Protein AF-A0AAD5YGL1-F1 (afdb_monomer_lite)

Radius of gyration: 18.94 Å; chains: 1; bounding box: 52×38×51 Å

Structure (mmCIF, N/CA/C/O backbone):
data_AF-A0AAD5YGL1-F1
#
_entry.id   AF-A0AAD5YGL1-F1
#
loop_
_atom_site.group_PDB
_atom_site.id
_atom_site.type_symbol
_atom_site.label_atom_id
_atom_site.label_alt_id
_atom_site.label_comp_id
_atom_site.label_asym_id
_atom_site.label_entity_id
_atom_site.label_seq_id
_atom_site.pdbx_PDB_ins_code
_atom_site.Cartn_x
_atom_site.Cartn_y
_atom_site.Cartn_z
_atom_site.occupancy
_atom_site.B_iso_or_equiv
_atom_site.auth_seq_id
_atom_site.auth_comp_id
_atom_site.auth_asym_id
_atom_site.auth_atom_id
_atom_site.pdbx_PDB_model_num
ATOM 1 N N . MET A 1 1 ? -29.850 -20.466 -4.461 1.00 45.81 1 MET A N 1
ATOM 2 C CA . MET A 1 1 ? -30.204 -20.441 -3.026 1.00 45.81 1 MET A CA 1
ATOM 3 C C . MET A 1 1 ? -30.776 -19.070 -2.707 1.00 45.81 1 MET A C 1
ATOM 5 O O . MET A 1 1 ? -30.235 -18.110 -3.245 1.00 45.81 1 MET A O 1
ATOM 9 N N . PRO A 1 2 ? -31.855 -18.955 -1.917 1.00 47.34 2 PRO A N 1
ATOM 10 C CA . PRO A 1 2 ? -32.302 -17.662 -1.409 1.00 47.34 2 PRO A CA 1
ATOM 11 C C . PRO A 1 2 ? -31.299 -17.133 -0.371 1.00 47.34 2 PRO A C 1
ATOM 13 O O . PRO A 1 2 ? -30.699 -17.915 0.362 1.00 47.34 2 PRO A O 1
ATOM 16 N N . TRP A 1 3 ? -31.093 -15.818 -0.370 1.00 47.66 3 TRP A N 1
ATOM 17 C CA . TRP A 1 3 ? -30.217 -15.094 0.553 1.00 47.66 3 TRP A CA 1
ATOM 18 C C . TRP A 1 3 ? -30.763 -15.197 1.988 1.00 47.66 3 TRP A C 1
ATOM 20 O O . TRP A 1 3 ? -31.917 -14.835 2.221 1.00 47.66 3 TRP A O 1
ATOM 30 N N . ASP A 1 4 ? -29.956 -15.726 2.915 1.00 54.09 4 ASP A N 1
ATOM 31 C CA . ASP A 1 4 ? -30.271 -15.821 4.345 1.00 54.09 4 ASP A CA 1
ATOM 32 C C . ASP A 1 4 ? -29.476 -14.753 5.125 1.00 54.09 4 ASP A C 1
ATOM 34 O O . ASP A 1 4 ? -28.259 -14.886 5.275 1.00 54.09 4 ASP A O 1
ATOM 38 N N . PRO A 1 5 ? -30.125 -13.695 5.640 1.00 52.59 5 PRO A N 1
ATOM 39 C CA . PRO A 1 5 ? -29.463 -12.677 6.455 1.00 52.59 5 PRO A CA 1
ATOM 40 C C . PRO A 1 5 ? -28.909 -13.206 7.794 1.00 52.59 5 PRO A C 1
ATOM 42 O O . PRO A 1 5 ? -28.136 -12.512 8.455 1.00 52.59 5 PRO A O 1
ATOM 45 N N . ALA A 1 6 ? -29.262 -14.426 8.220 1.00 50.66 6 ALA A N 1
ATOM 46 C CA . ALA A 1 6 ? -28.769 -15.018 9.464 1.00 50.66 6 ALA A CA 1
ATOM 47 C C . ALA A 1 6 ? -27.353 -15.617 9.350 1.00 50.66 6 ALA A C 1
ATOM 49 O O . ALA A 1 6 ? -26.685 -15.790 10.371 1.00 50.66 6 ALA A O 1
ATOM 50 N N . THR A 1 7 ? -26.843 -15.875 8.141 1.00 53.41 7 THR A N 1
ATOM 51 C CA . THR A 1 7 ? -25.438 -16.257 7.929 1.00 53.41 7 THR A CA 1
ATOM 52 C C . THR A 1 7 ? -24.608 -14.996 7.717 1.00 53.41 7 THR A C 1
ATOM 54 O O . THR A 1 7 ? -24.405 -14.564 6.586 1.00 53.41 7 THR A O 1
ATOM 57 N N . HIS A 1 8 ? -24.191 -14.353 8.810 1.00 51.75 8 HIS A N 1
ATOM 58 C CA . HIS A 1 8 ? -23.370 -13.141 8.773 1.00 51.75 8 HIS A CA 1
ATOM 59 C C . HIS A 1 8 ? -22.037 -13.416 8.060 1.00 51.75 8 HIS A C 1
ATOM 61 O O . HIS A 1 8 ? -21.097 -13.931 8.667 1.00 51.75 8 HIS A O 1
ATOM 67 N N . PHE A 1 9 ? -21.942 -13.056 6.782 1.00 54.31 9 PHE A N 1
ATOM 68 C CA . PHE A 1 9 ? -20.652 -12.864 6.137 1.00 54.31 9 PHE A CA 1
ATOM 69 C C . PHE A 1 9 ? -20.094 -11.540 6.664 1.00 54.31 9 PHE A C 1
ATOM 71 O O . PHE A 1 9 ? -20.695 -10.480 6.504 1.00 54.31 9 PHE A O 1
ATOM 78 N N . ALA A 1 10 ? -18.990 -11.617 7.402 1.00 58.81 10 ALA A N 1
ATOM 79 C CA . ALA A 1 10 ? -18.155 -10.452 7.625 1.00 58.81 10 ALA A CA 1
ATOM 80 C C . ALA A 1 10 ? -17.583 -10.052 6.262 1.00 58.81 10 ALA A C 1
ATOM 82 O O . ALA A 1 10 ? -16.848 -10.833 5.661 1.00 58.81 10 ALA A O 1
ATOM 83 N N . ASP A 1 11 ? -17.944 -8.869 5.770 1.00 84.12 11 ASP A N 1
ATOM 84 C CA . ASP A 1 11 ? -17.509 -8.432 4.450 1.00 84.12 11 ASP A CA 1
ATOM 85 C C . ASP A 1 11 ? -16.205 -7.636 4.544 1.00 84.12 11 ASP A C 1
ATOM 87 O O . ASP A 1 11 ? -15.990 -6.794 5.433 1.00 84.12 11 ASP A O 1
ATOM 91 N N . GLY A 1 12 ? -15.323 -7.922 3.588 1.00 90.75 12 GLY A N 1
ATOM 92 C CA . GLY A 1 12 ? -14.059 -7.235 3.386 1.00 90.75 12 GLY A CA 1
ATOM 93 C C . GLY A 1 12 ? -14.076 -6.422 2.099 1.00 90.75 12 GLY A C 1
ATOM 94 O O . GLY A 1 12 ? -14.515 -6.903 1.057 1.00 90.75 12 GLY A O 1
ATOM 95 N N . VAL A 1 13 ? -13.555 -5.198 2.148 1.00 95.06 13 VAL A N 1
ATOM 96 C CA . VAL A 1 13 ? -13.282 -4.398 0.947 1.00 95.06 13 VAL A CA 1
ATOM 97 C C . VAL A 1 13 ? -11.798 -4.481 0.639 1.00 95.06 13 VAL A C 1
ATOM 99 O O . VAL A 1 13 ? -10.969 -4.077 1.453 1.00 95.06 13 VAL A O 1
ATOM 102 N N . VAL A 1 14 ? -11.458 -4.973 -0.550 1.00 96.94 14 VAL A N 1
ATOM 103 C CA . VAL A 1 14 ? -10.078 -5.013 -1.039 1.00 96.94 14 VAL A CA 1
ATOM 104 C C . VAL A 1 14 ? -9.841 -3.835 -1.970 1.00 96.94 14 VAL A C 1
ATOM 106 O O . VAL A 1 14 ? -10.491 -3.712 -3.006 1.00 96.94 14 VAL A O 1
ATOM 109 N N . ALA A 1 15 ? -8.893 -2.973 -1.613 1.00 97.19 15 ALA A N 1
ATOM 110 C CA . ALA A 1 15 ? -8.462 -1.867 -2.452 1.00 97.19 15 ALA A CA 1
ATOM 111 C C . ALA A 1 15 ? -7.065 -2.162 -2.996 1.00 97.19 15 ALA A C 1
ATOM 113 O O . ALA A 1 15 ? -6.096 -2.246 -2.247 1.00 97.19 15 ALA A O 1
ATOM 114 N N . TRP A 1 16 ? -6.958 -2.337 -4.311 1.00 97.75 16 TRP A N 1
ATOM 115 C CA . TRP A 1 16 ? -5.690 -2.617 -4.975 1.00 97.75 16 TRP A CA 1
ATOM 116 C C . TRP A 1 16 ? -5.031 -1.340 -5.493 1.00 97.75 16 TRP A C 1
ATOM 118 O O . TRP A 1 16 ? -5.712 -0.474 -6.051 1.00 97.75 16 TRP A O 1
ATOM 128 N N . SER A 1 17 ? -3.703 -1.247 -5.387 1.00 96.06 17 SER A N 1
ATOM 129 C CA . SER A 1 17 ? -2.914 -0.218 -6.068 1.00 96.06 17 SER A CA 1
ATOM 130 C C . SER A 1 17 ? -3.443 1.193 -5.765 1.00 96.06 17 SER A C 1
ATOM 132 O O . SER A 1 17 ? -3.637 1.553 -4.603 1.00 96.06 17 SER A O 1
ATOM 134 N N . SER A 1 18 ? -3.725 2.006 -6.787 1.00 92.69 18 SER A N 1
ATOM 135 C CA . SER A 1 18 ? -4.276 3.354 -6.615 1.00 92.69 18 SER A CA 1
ATOM 136 C C . SER A 1 18 ? -5.693 3.407 -6.028 1.00 92.69 18 SER A C 1
ATOM 138 O O . SER A 1 18 ? -6.085 4.458 -5.520 1.00 92.69 18 SER A O 1
ATOM 140 N N . GLY A 1 19 ? -6.430 2.293 -5.994 1.00 93.62 19 GLY A N 1
ATOM 141 C CA . GLY A 1 19 ? -7.715 2.206 -5.294 1.00 93.62 19 GLY A CA 1
ATOM 142 C C . GLY A 1 19 ? -7.596 2.462 -3.788 1.00 93.62 19 GLY A C 1
ATOM 143 O O . GLY A 1 19 ? -8.559 2.893 -3.159 1.00 93.62 19 GLY A O 1
ATOM 144 N N . ASN A 1 20 ? -6.398 2.299 -3.216 1.00 96.44 20 ASN A N 1
ATOM 145 C CA . ASN A 1 20 ? -6.131 2.565 -1.800 1.00 96.44 20 ASN A CA 1
ATOM 146 C C . ASN A 1 20 ? -6.296 4.030 -1.386 1.00 96.44 20 ASN A C 1
ATOM 148 O O . ASN A 1 20 ? -6.529 4.316 -0.213 1.00 96.44 20 ASN A O 1
ATOM 152 N N . SER A 1 21 ? -6.232 4.957 -2.348 1.00 93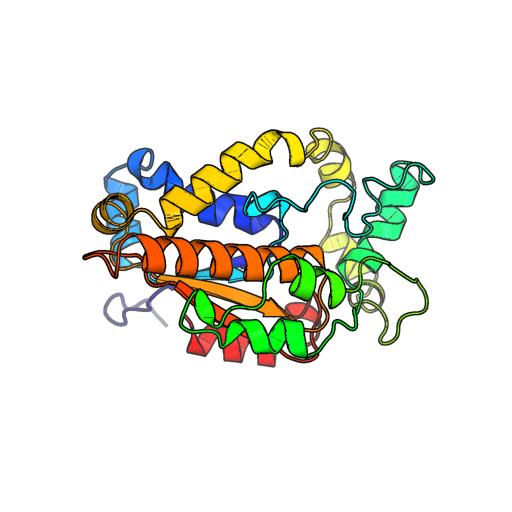.25 21 SER A N 1
ATOM 153 C CA . SER A 1 21 ? -6.569 6.359 -2.086 1.00 93.25 21 SER A CA 1
ATOM 154 C C . SER A 1 21 ? -8.002 6.484 -1.570 1.00 93.25 21 SER A C 1
ATOM 156 O O . SER A 1 21 ? -8.255 7.204 -0.612 1.00 93.25 21 SER A O 1
ATOM 158 N N . LEU A 1 22 ? -8.930 5.715 -2.142 1.00 93.88 22 LEU A N 1
ATOM 159 C CA . LEU A 1 22 ? -10.334 5.734 -1.756 1.00 93.88 22 LEU A CA 1
ATOM 160 C C . LEU A 1 22 ? -10.583 5.014 -0.431 1.00 93.88 22 LEU A C 1
ATOM 162 O O . LEU A 1 22 ? -11.384 5.500 0.358 1.00 93.88 22 LEU A O 1
ATOM 166 N N . SER A 1 23 ? -9.910 3.893 -0.153 1.00 95.31 23 SER A N 1
ATOM 167 C CA . SER A 1 23 ? -10.156 3.122 1.077 1.00 95.31 23 SER A CA 1
ATOM 168 C C . SER A 1 23 ? -9.693 3.857 2.338 1.00 95.31 23 SER A C 1
ATOM 170 O O . SER A 1 23 ? -10.426 3.907 3.329 1.00 95.31 23 SER A O 1
ATOM 172 N N . LEU A 1 24 ? -8.517 4.492 2.301 1.00 96.44 24 LEU A N 1
ATOM 173 C CA . LEU A 1 24 ? -8.026 5.297 3.422 1.00 96.44 24 LEU A CA 1
ATOM 174 C C . LEU A 1 24 ? -8.826 6.595 3.574 1.00 96.44 24 LEU A C 1
ATOM 176 O O . LEU A 1 24 ? -9.198 6.954 4.692 1.00 96.44 24 LEU A O 1
ATOM 180 N N . SER A 1 25 ? -9.156 7.275 2.469 1.00 96.88 25 SER A N 1
ATOM 181 C CA . SER A 1 25 ? -10.022 8.457 2.521 1.00 96.88 25 SER A CA 1
ATOM 182 C C . SER A 1 25 ? -11.429 8.124 3.029 1.00 96.88 25 SER A C 1
ATOM 184 O O . SER A 1 25 ? -11.973 8.882 3.826 1.00 96.88 25 SER A O 1
ATOM 186 N N . PHE A 1 26 ? -11.999 6.975 2.657 1.00 97.19 26 PHE A N 1
ATOM 187 C CA . PHE A 1 26 ? -13.293 6.507 3.163 1.00 97.19 26 PHE A CA 1
ATOM 188 C C . PHE A 1 26 ? -13.321 6.440 4.698 1.00 97.19 26 PHE A C 1
ATOM 190 O O . PHE A 1 26 ? -14.252 6.952 5.320 1.00 97.19 26 PHE A O 1
ATOM 197 N N . LEU A 1 27 ? -12.281 5.875 5.322 1.00 97.69 27 LEU A N 1
ATOM 198 C CA . LEU A 1 27 ? -12.167 5.837 6.783 1.00 97.69 27 LEU A CA 1
ATOM 199 C C . LEU A 1 27 ? -11.917 7.227 7.387 1.00 97.69 27 LEU A C 1
ATOM 201 O O . LEU A 1 27 ? -12.491 7.573 8.423 1.00 97.69 27 LEU A O 1
ATOM 205 N N . ALA A 1 28 ? -11.073 8.038 6.750 1.00 98.06 28 ALA A N 1
ATOM 206 C CA . ALA A 1 28 ? -10.706 9.362 7.245 1.00 98.06 28 ALA A CA 1
ATOM 207 C C . ALA A 1 28 ? -11.865 10.372 7.215 1.00 98.06 28 ALA A C 1
ATOM 209 O O . ALA A 1 28 ? -11.941 11.249 8.076 1.00 98.06 28 ALA A O 1
ATOM 210 N N . PHE A 1 29 ? -12.777 10.246 6.252 1.00 97.81 29 PHE A N 1
ATOM 211 C CA . PHE A 1 29 ? -13.941 11.122 6.078 1.00 97.81 29 PHE A CA 1
ATOM 212 C C . PHE A 1 29 ? -15.252 10.448 6.491 1.00 97.81 29 PHE A C 1
ATOM 214 O O . PHE A 1 29 ? -16.326 10.805 6.005 1.00 97.81 29 PHE A O 1
ATOM 221 N N . ALA A 1 30 ? -15.188 9.465 7.393 1.00 97.75 30 ALA A N 1
ATOM 222 C CA . ALA A 1 30 ? -16.362 8.722 7.834 1.00 97.75 30 ALA A CA 1
ATOM 223 C C . ALA A 1 30 ? -17.477 9.625 8.398 1.00 97.75 30 ALA A C 1
ATOM 225 O O . ALA A 1 30 ? -18.657 9.324 8.225 1.00 97.75 30 ALA A O 1
ATOM 226 N N . ASP A 1 31 ? -17.143 10.760 9.010 1.00 98.00 31 ASP A N 1
ATOM 227 C CA . ASP A 1 31 ? -18.087 11.766 9.511 1.00 98.00 31 ASP A CA 1
ATOM 228 C C . ASP A 1 31 ? -18.961 12.404 8.419 1.00 98.00 31 ASP A C 1
ATOM 230 O O . ASP A 1 31 ? -20.106 12.773 8.688 1.00 98.00 31 ASP A O 1
ATOM 234 N N . THR A 1 32 ? -18.465 12.456 7.183 1.00 97.88 32 THR A N 1
ATOM 235 C CA . THR A 1 32 ? -19.192 13.002 6.026 1.00 97.88 32 THR A CA 1
ATOM 236 C C . THR A 1 32 ? -20.220 12.028 5.441 1.00 97.88 32 THR A C 1
ATOM 238 O O . THR A 1 32 ? -21.132 12.437 4.724 1.00 97.88 32 THR A O 1
ATOM 241 N N . ILE A 1 33 ? -20.108 10.736 5.765 1.00 96.94 33 ILE A N 1
ATOM 242 C CA . ILE A 1 33 ? -21.058 9.706 5.336 1.00 96.94 33 ILE A CA 1
ATOM 243 C C . ILE A 1 33 ? -22.371 9.903 6.105 1.00 96.94 33 ILE A C 1
ATOM 245 O O . ILE A 1 33 ? -22.367 10.152 7.307 1.00 96.94 33 ILE A O 1
ATOM 249 N N . SER A 1 34 ? -23.525 9.779 5.449 1.00 97.88 34 SER A N 1
ATOM 250 C CA . SER A 1 34 ? -24.812 9.899 6.148 1.00 97.88 34 SER A CA 1
ATOM 251 C C . SER A 1 34 ? -24.934 8.864 7.276 1.00 97.88 34 SER A C 1
ATOM 253 O O . SER A 1 34 ? -24.410 7.751 7.177 1.00 97.88 34 SER A O 1
ATOM 255 N N . LEU A 1 35 ? -25.643 9.208 8.358 1.00 97.25 35 LEU A N 1
ATOM 256 C CA . LEU A 1 35 ? -25.808 8.301 9.500 1.00 97.25 35 LEU A CA 1
ATOM 257 C C . LEU A 1 35 ? -26.404 6.952 9.070 1.00 97.25 35 LEU A C 1
ATOM 259 O O . LEU A 1 35 ? -25.883 5.919 9.467 1.00 97.25 35 LEU A O 1
ATOM 263 N N . SER A 1 36 ? -27.421 6.961 8.202 1.00 97.81 36 SER A N 1
ATOM 264 C CA . SER A 1 36 ? -28.029 5.741 7.657 1.00 97.81 36 SER A CA 1
ATOM 265 C C . SER A 1 36 ? -27.020 4.857 6.921 1.00 97.81 36 SER A C 1
ATOM 267 O O . SER A 1 36 ? -26.991 3.650 7.150 1.00 97.81 36 SER A O 1
ATOM 269 N N . CYS A 1 37 ? -26.165 5.440 6.073 1.00 96.81 37 CYS A N 1
ATOM 270 C CA . CYS A 1 37 ? -25.148 4.676 5.352 1.00 96.81 37 CYS A CA 1
ATOM 271 C C . CYS A 1 37 ? -24.068 4.150 6.299 1.00 96.81 37 CYS A C 1
ATOM 273 O O . CYS A 1 37 ? -23.651 3.004 6.164 1.00 96.81 37 CYS A O 1
ATOM 275 N N . ARG A 1 38 ? -23.636 4.948 7.285 1.00 96.12 38 ARG A N 1
ATOM 276 C CA . ARG A 1 38 ? -22.684 4.485 8.302 1.00 96.12 38 ARG A CA 1
ATOM 277 C C . ARG A 1 38 ? -23.233 3.325 9.118 1.00 96.12 38 ARG A C 1
ATOM 279 O O . ARG A 1 38 ? -22.501 2.367 9.318 1.00 96.12 38 ARG A O 1
ATOM 286 N N . THR A 1 39 ? -24.480 3.407 9.580 1.00 95.50 39 THR A N 1
ATOM 287 C CA . THR A 1 39 ? -25.116 2.338 10.360 1.00 95.50 39 THR A CA 1
ATOM 288 C C . THR A 1 39 ? -25.175 1.045 9.556 1.00 95.50 39 THR A C 1
ATOM 290 O O . THR A 1 39 ? -24.763 0.009 10.066 1.00 95.50 39 THR A O 1
ATOM 293 N N . LEU A 1 40 ? -25.584 1.121 8.285 1.00 94.44 40 LEU A N 1
ATOM 294 C CA . LEU A 1 40 ? -25.588 -0.038 7.395 1.00 94.44 40 LEU A CA 1
ATOM 295 C C . LEU A 1 40 ? -24.178 -0.616 7.220 1.00 94.44 40 LEU A C 1
ATOM 297 O O . LEU A 1 40 ? -23.954 -1.799 7.428 1.00 94.44 40 LEU A O 1
ATOM 301 N N . LEU A 1 41 ? -23.194 0.218 6.883 1.00 94.44 41 LEU A N 1
ATOM 302 C CA . LEU A 1 41 ? -21.819 -0.242 6.683 1.00 94.44 41 LEU A CA 1
ATOM 303 C C . LEU A 1 41 ? -21.215 -0.830 7.966 1.00 94.44 41 LEU A C 1
ATOM 305 O O . LEU A 1 41 ? -20.489 -1.812 7.893 1.00 94.44 41 LEU A O 1
ATOM 309 N N . GLN A 1 42 ? -21.531 -0.282 9.141 1.00 93.56 42 GLN A N 1
ATOM 310 C CA . GLN A 1 42 ? -21.093 -0.832 10.428 1.00 93.56 42 GLN A CA 1
ATOM 311 C C . GLN A 1 42 ? -21.656 -2.229 10.704 1.00 93.56 42 GLN A C 1
ATOM 313 O O . GLN A 1 42 ? -21.014 -3.006 11.411 1.00 93.56 42 GLN A O 1
ATOM 318 N N . GLU A 1 43 ? -22.814 -2.574 10.147 1.00 92.75 43 GLU A N 1
ATOM 319 C CA . GLU A 1 43 ? -23.409 -3.901 10.297 1.00 92.75 43 GLU A CA 1
ATOM 320 C C . GLU A 1 43 ? -22.600 -4.974 9.554 1.00 92.75 43 GLU A C 1
ATOM 322 O O . GLU A 1 43 ? -22.377 -6.041 10.120 1.00 92.75 43 GLU A O 1
ATOM 327 N N . TYR A 1 44 ? -22.049 -4.661 8.374 1.00 92.75 44 TYR A N 1
ATOM 328 C CA . TYR A 1 44 ? -21.433 -5.659 7.481 1.00 92.75 44 TYR A CA 1
ATOM 329 C C . TYR A 1 44 ? -19.911 -5.541 7.337 1.00 92.75 44 TYR A C 1
ATOM 331 O O . TYR A 1 44 ? -19.208 -6.550 7.313 1.00 92.75 44 TYR A O 1
ATOM 339 N N . LEU A 1 45 ? -19.371 -4.321 7.281 1.00 95.06 45 LEU A N 1
ATOM 340 C CA . LEU A 1 45 ? -17.951 -4.090 7.024 1.00 95.06 45 LEU A CA 1
ATOM 341 C C . LEU A 1 45 ? -17.116 -4.486 8.245 1.00 95.06 45 LEU A C 1
ATOM 343 O O . LEU A 1 45 ? -17.332 -3.983 9.354 1.00 95.06 45 LEU A O 1
ATOM 347 N N . ARG A 1 46 ? -16.140 -5.374 8.043 1.00 95.88 46 ARG A N 1
ATOM 348 C CA . ARG A 1 46 ? -15.204 -5.812 9.093 1.00 95.88 46 ARG A CA 1
ATOM 349 C C . ARG A 1 46 ? -13.750 -5.611 8.723 1.00 95.88 46 ARG A C 1
ATOM 351 O O . ARG A 1 46 ? -12.947 -5.332 9.610 1.00 95.88 46 ARG A O 1
ATOM 358 N N . THR A 1 47 ? -13.425 -5.672 7.439 1.00 97.81 47 THR A N 1
ATOM 359 C CA . THR A 1 47 ? -12.035 -5.627 6.994 1.00 97.81 47 THR A CA 1
ATOM 360 C C . THR A 1 47 ? -11.882 -4.670 5.816 1.00 97.81 47 THR A C 1
ATOM 362 O O . THR A 1 47 ? -12.650 -4.708 4.859 1.00 97.81 47 THR A O 1
ATOM 365 N N . ILE A 1 48 ? -10.871 -3.806 5.867 1.00 98.06 48 ILE A N 1
ATOM 366 C CA . ILE A 1 48 ? -10.364 -3.098 4.689 1.00 98.06 48 ILE A CA 1
ATOM 367 C C . ILE A 1 48 ? -8.967 -3.627 4.402 1.00 98.06 48 ILE A C 1
ATOM 369 O O . ILE A 1 48 ? -8.071 -3.509 5.235 1.00 98.06 48 ILE A O 1
ATOM 373 N N . VAL A 1 49 ? -8.776 -4.198 3.218 1.00 98.50 49 VAL A N 1
ATOM 374 C CA . VAL A 1 49 ? -7.472 -4.679 2.774 1.00 98.50 49 VAL A CA 1
ATOM 375 C C . VAL A 1 49 ? -6.806 -3.589 1.944 1.00 98.50 49 VAL A C 1
ATOM 377 O O . VAL A 1 49 ? -7.297 -3.224 0.873 1.00 98.50 49 VAL A O 1
ATOM 380 N N . VAL A 1 50 ? -5.680 -3.085 2.445 1.00 98.56 50 VAL A N 1
ATOM 381 C CA . VAL A 1 50 ? -4.779 -2.199 1.708 1.00 98.56 50 VAL A CA 1
ATOM 382 C C . VAL A 1 50 ? -3.850 -3.081 0.881 1.00 98.56 50 VAL A C 1
ATOM 384 O O . VAL A 1 50 ? -2.816 -3.536 1.367 1.00 98.56 50 VAL A O 1
ATOM 387 N N . TYR A 1 51 ? -4.263 -3.401 -0.345 1.00 98.44 51 TYR A N 1
ATOM 388 C CA . TYR A 1 51 ? -3.626 -4.415 -1.186 1.00 98.44 51 TYR A CA 1
ATOM 389 C C . TYR A 1 51 ? -2.614 -3.776 -2.141 1.00 98.44 51 TYR A C 1
ATOM 391 O O . TYR A 1 51 ? -2.974 -3.171 -3.154 1.00 98.44 51 TYR A O 1
ATOM 399 N N . ASP A 1 52 ? -1.340 -3.898 -1.776 1.00 98.31 52 ASP A N 1
ATOM 400 C CA . ASP A 1 52 ? -0.160 -3.453 -2.518 1.00 98.31 52 ASP A CA 1
ATOM 401 C C . ASP A 1 52 ? -0.260 -1.996 -2.993 1.00 98.31 52 ASP A C 1
ATOM 403 O O . ASP A 1 52 ? -0.297 -1.668 -4.180 1.00 98.31 52 ASP A O 1
ATOM 407 N N . SER A 1 53 ? -0.406 -1.109 -2.009 1.00 97.44 53 SER A N 1
ATOM 408 C CA . SER A 1 53 ? -0.622 0.320 -2.215 1.00 97.44 53 SER A CA 1
ATOM 409 C C . SER A 1 53 ? 0.683 1.050 -2.553 1.00 97.44 53 SER A C 1
ATOM 411 O O . SER A 1 53 ? 1.629 0.922 -1.787 1.00 97.44 53 SER A O 1
ATOM 413 N N . PRO A 1 54 ? 0.733 1.909 -3.588 1.00 95.50 54 PRO A N 1
ATOM 414 C CA . PRO A 1 54 ? 1.864 2.807 -3.838 1.00 95.50 54 PRO A CA 1
ATOM 415 C C . PRO A 1 54 ? 1.934 3.962 -2.819 1.00 95.50 54 PRO A C 1
ATOM 417 O O . PRO A 1 54 ? 0.948 4.271 -2.144 1.00 95.50 54 PRO A O 1
ATOM 420 N N . THR A 1 55 ? 3.067 4.669 -2.741 1.00 94.56 55 THR A N 1
ATOM 421 C CA . THR A 1 55 ? 3.256 5.781 -1.776 1.00 94.56 55 THR A CA 1
ATOM 422 C C . THR A 1 55 ? 2.288 6.934 -2.005 1.00 94.56 55 THR A C 1
ATOM 424 O O . THR A 1 55 ? 1.754 7.518 -1.060 1.00 94.56 55 THR A O 1
ATOM 427 N N . ARG A 1 56 ? 1.988 7.216 -3.277 1.00 90.25 56 ARG A N 1
ATOM 428 C CA . ARG A 1 56 ? 1.077 8.292 -3.691 1.00 90.25 56 ARG A CA 1
ATOM 429 C C . ARG A 1 56 ? -0.333 8.171 -3.114 1.00 90.25 56 ARG A C 1
ATOM 431 O O . ARG A 1 56 ? -1.039 9.167 -3.082 1.00 90.25 56 ARG A O 1
ATOM 438 N N . THR A 1 57 ? -0.753 6.982 -2.684 1.00 93.44 57 THR A N 1
ATOM 439 C CA . THR A 1 57 ? -2.081 6.757 -2.092 1.00 93.44 57 THR A CA 1
ATOM 440 C C . THR A 1 57 ? -2.070 6.645 -0.576 1.00 93.44 57 THR A C 1
ATOM 442 O O . THR A 1 57 ? -3.134 6.684 0.032 1.00 93.44 57 THR A O 1
ATOM 445 N N . THR A 1 58 ? -0.893 6.546 0.042 1.00 95.00 58 THR A N 1
ATOM 446 C CA . THR A 1 58 ? -0.733 6.509 1.505 1.00 95.00 58 THR A CA 1
ATOM 447 C C . THR A 1 58 ? -0.187 7.820 2.071 1.00 95.00 58 THR A C 1
ATOM 449 O O . THR A 1 58 ? -0.227 8.023 3.281 1.00 95.00 58 THR A O 1
ATOM 452 N N . GLY A 1 59 ? 0.340 8.704 1.214 1.00 95.00 59 GLY A N 1
ATOM 453 C CA . GLY A 1 59 ? 1.026 9.933 1.624 1.00 95.00 59 GLY A CA 1
ATOM 454 C C . GLY A 1 59 ? 2.434 9.703 2.183 1.00 95.00 59 GLY A C 1
ATOM 455 O O . GLY A 1 59 ? 3.026 10.619 2.773 1.00 95.00 59 GLY A O 1
ATOM 456 N N . ALA A 1 60 ? 2.971 8.491 2.003 1.00 94.44 60 ALA A N 1
ATOM 457 C CA . ALA A 1 60 ? 4.367 8.183 2.281 1.00 94.44 60 ALA A CA 1
ATOM 458 C C . ALA A 1 60 ? 5.273 9.040 1.388 1.00 94.44 60 ALA A C 1
ATOM 460 O O . ALA A 1 60 ? 4.971 9.286 0.219 1.00 94.44 60 ALA A O 1
ATOM 461 N N . VAL A 1 61 ? 6.379 9.525 1.950 1.00 92.25 61 VAL A N 1
ATOM 462 C CA . VAL A 1 61 ? 7.313 10.399 1.235 1.00 92.25 61 VAL A CA 1
ATOM 463 C C . VAL A 1 61 ? 8.720 9.862 1.368 1.00 92.25 61 VAL A C 1
ATOM 465 O O . VAL A 1 61 ? 9.212 9.608 2.465 1.00 92.25 61 VAL A O 1
ATOM 468 N N . TYR A 1 62 ? 9.366 9.720 0.221 1.00 90.94 62 TYR A N 1
ATOM 469 C CA . TYR A 1 62 ? 10.770 9.380 0.149 1.00 90.94 62 TYR A CA 1
ATOM 470 C C . TYR A 1 62 ? 11.660 10.539 0.620 1.00 90.94 62 TYR A C 1
ATOM 472 O O . TYR A 1 62 ? 11.313 11.707 0.416 1.00 90.94 62 TYR A O 1
ATOM 480 N N . PRO A 1 63 ? 12.845 10.248 1.187 1.00 90.62 63 PRO A N 1
ATOM 481 C CA . PRO A 1 63 ? 13.860 11.264 1.417 1.00 90.62 63 PRO A CA 1
ATOM 482 C C . PRO A 1 63 ? 14.239 12.007 0.124 1.00 90.62 63 PRO A C 1
ATOM 484 O O . PRO A 1 63 ? 14.250 11.401 -0.954 1.00 90.62 63 PRO A O 1
ATOM 487 N N . PRO A 1 64 ? 14.604 13.300 0.210 1.00 87.25 64 PRO A N 1
ATOM 488 C CA . PRO A 1 64 ? 15.076 14.056 -0.944 1.00 87.25 64 PRO A CA 1
ATOM 489 C C . PRO A 1 64 ? 16.218 13.337 -1.674 1.00 87.25 64 PRO A C 1
ATOM 491 O O . PRO A 1 64 ? 17.180 12.892 -1.052 1.00 87.25 64 PRO A O 1
ATOM 494 N N . GLY A 1 65 ? 16.108 13.235 -2.999 1.00 84.25 65 GLY A N 1
ATOM 495 C CA . GLY A 1 65 ? 17.122 12.603 -3.849 1.00 84.25 65 GLY A CA 1
ATOM 496 C C . GLY A 1 65 ? 17.062 11.073 -3.928 1.00 84.25 65 GLY A C 1
ATOM 497 O O . GLY A 1 65 ? 17.864 10.494 -4.654 1.00 84.25 65 GLY A O 1
ATOM 498 N N . VAL A 1 66 ? 16.120 10.413 -3.244 1.00 86.88 66 VAL A N 1
ATOM 499 C CA . VAL A 1 66 ? 15.960 8.950 -3.280 1.00 86.88 66 VAL A CA 1
ATOM 500 C C . VAL A 1 66 ? 14.574 8.605 -3.818 1.00 86.88 66 VAL A C 1
ATOM 502 O O . VAL A 1 66 ? 13.646 8.419 -3.046 1.00 86.88 66 VAL A O 1
ATOM 505 N N . LEU A 1 67 ? 14.404 8.537 -5.139 1.00 87.25 67 LEU A N 1
ATOM 506 C CA . LEU A 1 67 ? 13.115 8.198 -5.757 1.00 87.25 67 LEU A CA 1
ATOM 507 C C . LEU A 1 67 ? 13.224 6.912 -6.578 1.00 87.25 67 LEU A C 1
ATOM 509 O O . LEU A 1 67 ? 14.209 6.751 -7.301 1.00 87.25 67 LEU A O 1
ATOM 513 N N . PRO A 1 68 ? 12.237 6.001 -6.487 1.00 91.25 68 PRO A N 1
ATOM 514 C CA . PRO A 1 68 ? 12.195 4.853 -7.375 1.00 91.25 68 PRO A CA 1
ATOM 515 C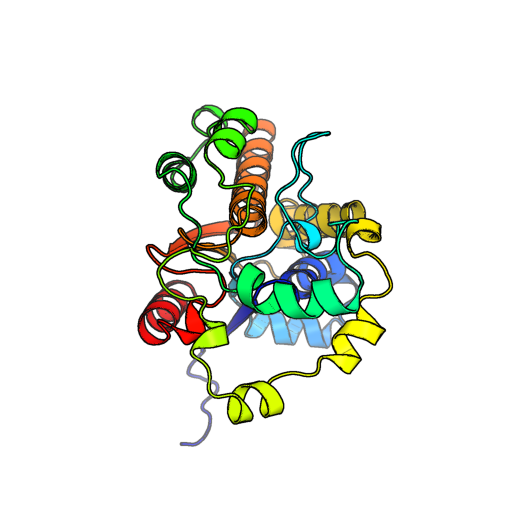 C . PRO A 1 68 ? 11.914 5.332 -8.799 1.00 91.25 68 PRO A C 1
ATOM 517 O O . PRO A 1 68 ? 11.196 6.314 -9.016 1.00 91.25 68 PRO A O 1
ATOM 520 N N . TYR A 1 69 ? 12.462 4.618 -9.776 1.00 92.31 69 TYR A N 1
ATOM 521 C CA . TYR A 1 69 ? 12.146 4.828 -11.177 1.00 92.31 69 TYR A CA 1
ATOM 522 C C . TYR A 1 69 ? 10.635 4.725 -11.396 1.00 92.31 69 TYR A C 1
ATOM 524 O O . TYR A 1 69 ? 9.982 3.784 -10.938 1.00 92.31 69 TYR A O 1
ATOM 532 N N . SER A 1 70 ? 10.097 5.683 -12.144 1.00 91.19 70 SER A N 1
ATOM 533 C CA . SER A 1 70 ? 8.727 5.674 -12.633 1.00 91.19 70 SER A CA 1
ATOM 534 C C . SER A 1 70 ? 8.721 6.274 -14.037 1.00 91.19 70 SER A C 1
ATOM 536 O O . SER A 1 70 ? 9.253 7.374 -14.217 1.00 91.19 70 SER A O 1
ATOM 538 N N . PRO A 1 71 ? 8.083 5.619 -15.022 1.00 91.31 71 PRO A N 1
ATOM 539 C CA . PRO A 1 71 ? 8.040 6.131 -16.391 1.00 91.31 71 PRO A CA 1
ATOM 540 C C . PRO A 1 71 ? 7.335 7.492 -16.482 1.00 91.31 71 PRO A C 1
ATOM 542 O O . PRO A 1 71 ? 7.559 8.247 -17.416 1.00 91.31 71 PRO A O 1
ATOM 545 N N . PHE A 1 72 ? 6.516 7.850 -15.489 1.00 86.25 72 PHE A N 1
ATOM 546 C CA . PHE A 1 72 ? 5.787 9.121 -15.465 1.00 86.25 72 PHE A CA 1
ATOM 547 C C . PHE A 1 72 ? 6.619 10.328 -15.026 1.00 86.25 72 PHE A C 1
ATOM 549 O O . PHE A 1 72 ? 6.142 11.455 -15.124 1.00 86.25 72 PHE A O 1
ATOM 556 N N . VAL A 1 73 ? 7.819 10.110 -14.488 1.00 85.94 73 VAL A N 1
ATOM 557 C CA . VAL A 1 73 ? 8.742 11.192 -14.099 1.00 85.94 73 VAL A CA 1
ATOM 558 C C . VAL A 1 73 ? 10.049 11.141 -14.888 1.00 85.94 73 VAL A C 1
ATOM 560 O O . VAL A 1 73 ? 10.925 11.975 -14.671 1.00 85.94 73 VAL A O 1
ATOM 563 N N . ASP A 1 74 ? 10.176 10.174 -15.795 1.00 89.12 74 ASP A N 1
ATOM 564 C CA . ASP A 1 74 ? 11.305 10.040 -16.699 1.00 89.12 74 ASP A CA 1
ATOM 565 C C . ASP A 1 74 ? 11.196 11.084 -17.816 1.00 89.12 74 ASP A C 1
ATOM 567 O O . ASP A 1 74 ? 10.397 10.957 -18.742 1.00 89.12 74 ASP A O 1
ATOM 571 N N . THR A 1 75 ? 12.005 12.140 -17.725 1.00 90.19 75 THR A N 1
ATOM 572 C CA . THR A 1 75 ? 11.983 13.248 -18.692 1.00 90.19 75 THR A CA 1
ATOM 573 C C . THR A 1 75 ? 12.585 12.882 -20.046 1.00 90.19 75 THR A C 1
ATOM 575 O O . THR A 1 75 ? 12.593 13.723 -20.943 1.00 90.19 75 THR A O 1
ATOM 578 N N . THR A 1 76 ? 13.129 11.671 -20.198 1.00 94.31 76 THR A N 1
ATOM 579 C CA . THR A 1 76 ? 13.609 11.165 -21.489 1.00 94.31 76 THR A CA 1
ATOM 580 C C . THR A 1 76 ? 12.490 10.549 -22.327 1.00 94.31 76 THR A C 1
ATOM 582 O O . THR A 1 76 ? 12.668 10.393 -23.532 1.00 94.31 76 THR A O 1
ATOM 585 N N . LEU A 1 77 ? 11.333 10.261 -21.717 1.00 91.44 77 LEU A N 1
ATOM 586 C CA . LEU A 1 77 ? 10.156 9.713 -22.383 1.00 91.44 77 LEU A CA 1
ATOM 587 C C . LEU A 1 77 ? 9.134 10.814 -22.686 1.00 91.44 77 LEU A C 1
ATOM 589 O O . LEU A 1 77 ? 8.823 11.670 -21.855 1.00 91.44 77 LEU A O 1
ATOM 593 N N . THR A 1 78 ? 8.532 10.755 -23.867 1.00 91.19 78 THR A N 1
ATOM 594 C CA . THR A 1 78 ? 7.279 11.462 -24.145 1.00 91.19 78 THR A CA 1
ATOM 595 C C . THR A 1 78 ? 6.132 10.857 -23.322 1.00 91.19 78 THR A C 1
ATOM 597 O O . THR A 1 78 ? 6.197 9.690 -22.929 1.00 91.19 78 THR A O 1
ATOM 600 N N . PRO A 1 79 ? 5.016 11.582 -23.104 1.00 86.12 79 PRO A N 1
ATOM 601 C CA . PRO A 1 79 ? 3.854 11.022 -22.409 1.00 86.12 79 PRO A CA 1
ATOM 602 C C . PRO A 1 79 ? 3.332 9.719 -23.030 1.00 86.12 79 PRO A C 1
ATOM 604 O O . PRO A 1 79 ? 2.874 8.833 -22.315 1.00 86.12 79 PRO A O 1
ATOM 607 N N . LYS A 1 80 ? 3.426 9.588 -24.358 1.00 86.69 80 LYS A N 1
ATOM 608 C CA . LYS A 1 80 ? 3.034 8.372 -25.072 1.00 86.69 80 LYS A CA 1
ATOM 609 C C . LYS A 1 80 ? 3.994 7.216 -24.779 1.00 86.69 80 LYS A C 1
ATOM 611 O O . LYS A 1 80 ? 3.534 6.144 -24.404 1.00 86.69 80 LYS A O 1
ATOM 616 N N . GLU A 1 81 ? 5.303 7.438 -24.883 1.00 91.31 81 GLU A N 1
ATOM 617 C CA . GLU A 1 81 ? 6.310 6.412 -24.569 1.00 91.31 81 GLU A CA 1
ATOM 618 C C . GLU A 1 81 ? 6.224 5.973 -23.099 1.00 91.31 81 GLU A C 1
ATOM 620 O O . GLU A 1 81 ? 6.280 4.783 -22.802 1.00 91.31 81 GLU A O 1
ATOM 625 N N . ALA A 1 82 ? 5.984 6.904 -22.170 1.00 89.31 82 ALA A N 1
ATOM 626 C CA . ALA A 1 82 ? 5.755 6.581 -20.762 1.00 89.31 82 ALA A CA 1
ATOM 627 C C . ALA A 1 82 ? 4.554 5.637 -20.568 1.00 89.31 82 ALA A C 1
ATOM 629 O O . ALA A 1 82 ? 4.620 4.707 -19.761 1.00 89.31 82 ALA A O 1
ATOM 630 N N . MET A 1 83 ? 3.471 5.838 -21.327 1.00 86.81 83 MET A N 1
ATOM 631 C CA . MET A 1 83 ? 2.305 4.948 -21.316 1.00 86.81 83 MET A CA 1
ATOM 632 C C . MET A 1 83 ? 2.585 3.580 -21.944 1.00 86.81 83 MET A C 1
ATOM 634 O O . MET A 1 83 ? 1.983 2.600 -21.520 1.00 86.81 83 MET A O 1
ATOM 638 N N . GLU A 1 84 ? 3.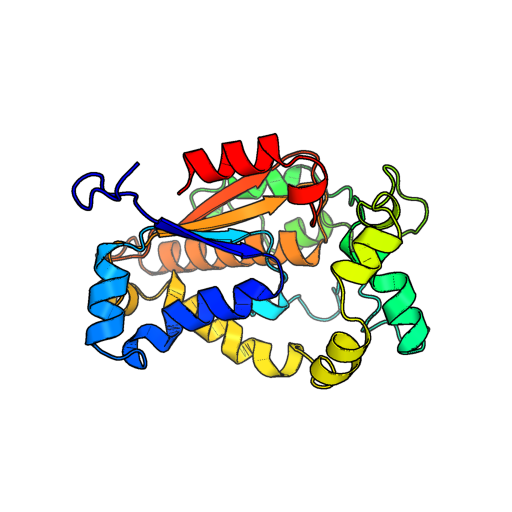499 3.486 -22.908 1.00 88.69 84 GLU A N 1
ATOM 639 C CA . GLU A 1 84 ? 3.928 2.210 -23.497 1.00 88.69 84 GLU A CA 1
ATOM 640 C C . GLU A 1 84 ? 4.832 1.413 -22.535 1.00 88.69 84 GLU A C 1
ATOM 642 O O . GLU A 1 84 ? 4.733 0.187 -22.451 1.00 88.69 84 GLU A O 1
ATOM 647 N N . VAL A 1 85 ? 5.671 2.101 -21.752 1.00 90.94 85 VAL A N 1
ATOM 648 C CA . VAL A 1 85 ? 6.545 1.489 -20.733 1.00 90.94 85 VAL A CA 1
ATOM 649 C C . VAL A 1 85 ? 5.766 1.087 -19.476 1.00 90.94 85 VAL A C 1
ATOM 651 O O . VAL A 1 85 ? 6.052 0.050 -18.868 1.00 90.94 85 VAL A O 1
ATOM 654 N N . PHE A 1 86 ? 4.767 1.882 -19.081 1.00 91.00 86 PHE A N 1
ATOM 655 C CA . PHE A 1 86 ? 4.041 1.721 -17.819 1.00 91.00 86 PHE A CA 1
ATOM 656 C C . PHE A 1 86 ? 3.500 0.307 -17.558 1.00 91.00 86 PHE A C 1
ATOM 658 O O . PHE A 1 86 ? 3.749 -0.190 -16.462 1.00 91.00 86 PHE A O 1
ATOM 665 N N . PRO A 1 87 ? 2.809 -0.375 -18.490 1.00 90.69 87 PRO A N 1
ATOM 666 C CA . PRO A 1 87 ? 2.298 -1.723 -18.264 1.00 90.69 87 PRO A CA 1
ATOM 667 C C . PRO A 1 87 ? 3.393 -2.708 -17.840 1.00 90.69 87 PRO A C 1
ATOM 669 O O . PRO A 1 87 ? 3.211 -3.467 -16.885 1.00 90.69 87 PRO A O 1
ATOM 672 N N . ARG A 1 88 ? 4.545 -2.679 -18.523 1.00 92.44 88 ARG A N 1
ATOM 673 C CA . ARG A 1 88 ? 5.661 -3.598 -18.262 1.00 92.44 88 ARG A CA 1
ATOM 674 C C . ARG A 1 88 ? 6.360 -3.275 -16.948 1.00 92.44 88 ARG A C 1
ATO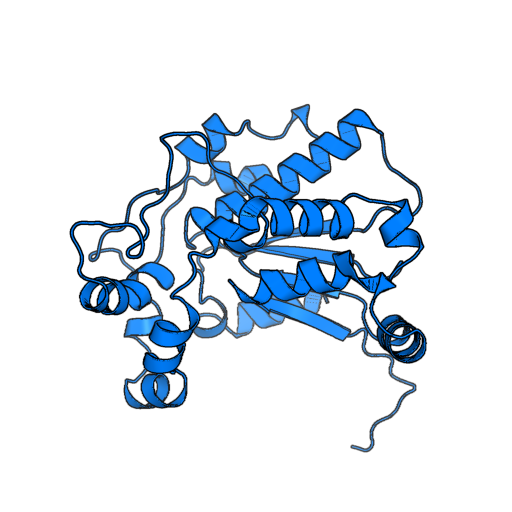M 676 O O . ARG A 1 88 ? 6.654 -4.187 -16.189 1.00 92.44 88 ARG A O 1
ATOM 683 N N . TRP A 1 89 ? 6.564 -1.991 -16.659 1.00 94.25 89 TRP A N 1
ATOM 684 C CA . TRP A 1 89 ? 7.075 -1.528 -15.368 1.00 94.25 89 TRP A CA 1
ATOM 685 C C . TRP A 1 89 ? 6.130 -1.928 -14.224 1.00 94.25 89 TRP A C 1
ATOM 687 O O . TRP A 1 89 ? 6.500 -2.636 -13.298 1.00 94.25 89 TRP A O 1
ATOM 697 N N . ASN A 1 90 ? 4.850 -1.583 -14.328 1.00 94.00 90 ASN A N 1
ATOM 698 C CA . ASN A 1 90 ? 3.863 -1.813 -13.274 1.00 94.00 90 ASN A CA 1
ATOM 699 C C . ASN A 1 90 ? 3.576 -3.300 -13.003 1.00 94.00 90 ASN A C 1
ATOM 701 O O . ASN A 1 90 ? 2.985 -3.624 -11.979 1.00 94.00 90 ASN A O 1
ATOM 705 N N . SER A 1 91 ? 3.945 -4.198 -13.919 1.00 94.81 91 SER A N 1
ATOM 706 C CA . SER A 1 91 ? 3.789 -5.649 -13.770 1.00 94.81 91 SER A CA 1
ATOM 707 C C . SER A 1 91 ? 5.120 -6.408 -13.789 1.00 94.81 91 SER A C 1
ATOM 709 O O . SER A 1 91 ? 5.128 -7.623 -13.980 1.00 94.81 91 SER A O 1
ATOM 711 N N . GLY A 1 92 ? 6.245 -5.716 -13.589 1.00 95.00 92 GLY A N 1
ATOM 712 C CA . GLY A 1 92 ? 7.572 -6.327 -13.488 1.00 95.00 92 GLY A CA 1
ATOM 713 C C . GLY A 1 92 ? 7.766 -7.135 -12.203 1.00 95.00 92 GLY A C 1
ATOM 714 O O . GLY A 1 92 ? 6.947 -7.065 -11.287 1.00 95.00 92 GLY A O 1
ATOM 715 N N . TYR A 1 93 ? 8.853 -7.907 -12.143 1.00 95.19 93 TYR A N 1
ATOM 716 C CA . TYR A 1 93 ? 9.214 -8.759 -11.007 1.00 95.19 93 TYR A CA 1
ATOM 717 C C . TYR A 1 93 ? 10.534 -8.298 -10.378 1.00 95.19 93 TYR A C 1
ATOM 719 O O . TYR A 1 93 ? 11.618 -8.734 -10.757 1.00 95.19 93 TYR A O 1
ATOM 727 N N . TYR A 1 94 ? 10.437 -7.456 -9.354 1.00 94.88 94 TYR A N 1
ATOM 728 C CA . TYR A 1 94 ? 11.595 -6.789 -8.758 1.00 94.88 94 TYR A CA 1
ATOM 729 C C . TYR A 1 94 ? 12.228 -7.626 -7.645 1.00 94.88 94 TYR A C 1
ATOM 731 O O . TYR A 1 94 ? 11.542 -8.158 -6.780 1.00 94.88 94 TYR A O 1
ATOM 739 N N . THR A 1 95 ? 13.556 -7.747 -7.609 1.00 94.94 95 THR A N 1
ATOM 740 C CA . THR A 1 95 ? 14.235 -8.548 -6.572 1.00 94.94 95 THR A CA 1
ATOM 741 C C . THR A 1 95 ? 14.808 -7.671 -5.466 1.00 94.94 95 THR A C 1
ATOM 743 O O . THR A 1 95 ? 15.984 -7.326 -5.469 1.00 94.94 95 THR A O 1
ATOM 746 N N . HIS A 1 96 ? 13.957 -7.313 -4.509 1.00 96.12 96 HIS A N 1
ATOM 747 C CA . HIS A 1 96 ? 14.357 -6.603 -3.294 1.00 96.12 96 HIS A CA 1
ATOM 748 C C . HIS A 1 96 ? 15.137 -7.500 -2.321 1.00 96.12 96 HIS A C 1
ATOM 750 O O . HIS A 1 96 ? 15.052 -8.729 -2.382 1.00 96.12 96 HIS A O 1
ATOM 756 N N . SER A 1 97 ? 15.883 -6.880 -1.404 1.00 97.31 97 SER A N 1
ATOM 757 C CA . SER A 1 97 ? 16.582 -7.593 -0.334 1.00 97.31 97 SER A CA 1
ATOM 758 C C . SER A 1 97 ? 15.584 -8.310 0.592 1.00 97.31 97 SER A C 1
ATOM 760 O O . SER A 1 97 ? 14.611 -7.683 1.024 1.00 97.31 97 SER A O 1
ATOM 762 N N . PRO A 1 98 ? 15.830 -9.580 0.970 1.00 97.12 98 PRO A N 1
ATOM 763 C CA . PRO A 1 98 ? 15.029 -10.293 1.967 1.00 97.12 98 PRO A CA 1
ATOM 764 C C . PRO A 1 98 ? 14.896 -9.551 3.305 1.00 97.12 98 PRO A C 1
ATOM 766 O O . PRO A 1 98 ? 13.851 -9.639 3.949 1.00 97.12 98 PRO A O 1
ATOM 769 N N . ASP A 1 99 ? 15.908 -8.768 3.691 1.00 96.38 99 ASP A N 1
ATOM 770 C CA . ASP A 1 99 ? 15.910 -7.994 4.940 1.00 96.38 99 ASP A CA 1
ATOM 771 C C . ASP A 1 99 ? 14.789 -6.946 4.981 1.00 96.38 99 ASP A C 1
ATOM 773 O O . ASP A 1 99 ? 14.255 -6.639 6.050 1.00 96.38 99 ASP A O 1
ATOM 777 N N . VAL A 1 100 ? 14.379 -6.425 3.816 1.00 97.50 100 VAL A N 1
ATOM 778 C CA . VAL A 1 100 ? 13.226 -5.519 3.719 1.00 97.50 100 VAL A CA 1
ATOM 779 C C . VAL A 1 100 ? 11.960 -6.240 4.167 1.00 97.50 100 VAL A C 1
ATOM 781 O O . VAL A 1 100 ? 11.165 -5.676 4.912 1.00 97.50 100 VAL A O 1
ATOM 784 N N . PHE A 1 101 ? 11.777 -7.500 3.778 1.00 98.12 101 PHE A N 1
ATOM 785 C CA . PHE A 1 101 ? 10.577 -8.259 4.130 1.00 98.12 101 PHE A CA 1
ATOM 786 C C . PHE A 1 101 ? 10.616 -8.801 5.556 1.00 98.12 101 PHE A C 1
ATOM 788 O O . PHE A 1 101 ? 9.582 -8.837 6.221 1.00 98.12 101 PHE A O 1
ATOM 795 N N . ALA A 1 102 ? 11.805 -9.133 6.064 1.00 97.38 102 ALA A N 1
ATOM 796 C CA . ALA A 1 102 ? 11.991 -9.481 7.470 1.00 97.38 102 ALA A CA 1
ATOM 797 C C . ALA A 1 102 ? 11.536 -8.345 8.411 1.00 97.38 102 ALA A C 1
ATOM 799 O O . ALA A 1 102 ? 11.024 -8.616 9.498 1.00 97.38 102 ALA A O 1
ATOM 800 N N . SER A 1 103 ? 11.639 -7.081 7.972 1.00 97.31 103 SER A N 1
ATOM 801 C CA . SER A 1 103 ? 11.208 -5.914 8.755 1.00 97.31 103 SER A CA 1
ATOM 802 C C . SER A 1 103 ? 9.718 -5.915 9.122 1.00 97.31 103 SER A C 1
ATOM 804 O O . SER A 1 103 ? 9.359 -5.386 10.171 1.00 97.31 103 SER A O 1
ATOM 806 N N . PHE A 1 104 ? 8.853 -6.560 8.328 1.00 97.88 104 PHE A N 1
ATOM 807 C CA . PHE A 1 104 ? 7.413 -6.635 8.614 1.00 97.88 104 PHE A CA 1
ATOM 808 C C . PHE A 1 104 ? 7.074 -7.529 9.813 1.00 97.88 104 PHE A C 1
ATOM 810 O O . PHE A 1 104 ? 5.935 -7.529 10.272 1.00 97.88 104 PHE A O 1
ATOM 817 N N . SER A 1 105 ? 8.056 -8.263 10.347 1.00 97.31 105 SER A N 1
ATOM 818 C CA . SER A 1 105 ? 7.918 -9.012 11.602 1.00 97.31 105 SER A CA 1
ATOM 819 C C . SER A 1 105 ? 8.251 -8.176 12.846 1.00 97.31 105 SER A C 1
ATOM 821 O O . SER A 1 105 ? 8.157 -8.689 13.961 1.00 97.31 105 SER A O 1
ATOM 823 N N . ALA A 1 106 ? 8.663 -6.911 12.690 1.00 97.19 106 ALA A N 1
ATOM 824 C CA . ALA A 1 106 ? 8.968 -6.036 13.818 1.00 97.19 106 ALA A CA 1
ATOM 825 C C . ALA A 1 106 ? 7.712 -5.755 14.656 1.00 97.19 106 ALA A C 1
ATOM 827 O O . ALA A 1 106 ? 6.663 -5.372 14.138 1.00 97.19 106 ALA A O 1
ATOM 828 N N . THR A 1 107 ? 7.832 -5.910 15.975 1.00 95.56 107 THR A N 1
ATOM 829 C CA . THR A 1 107 ? 6.729 -5.688 16.927 1.00 95.56 107 THR A CA 1
ATOM 830 C C . THR A 1 107 ? 6.880 -4.400 17.733 1.00 95.56 107 THR A C 1
ATOM 832 O O . THR A 1 107 ? 5.987 -4.058 18.506 1.00 95.56 107 THR A O 1
ATOM 835 N N . SER A 1 108 ? 8.006 -3.695 17.594 1.00 96.56 108 SER A N 1
ATOM 836 C CA . SER A 1 108 ? 8.280 -2.428 18.277 1.00 96.56 108 SER A CA 1
ATOM 837 C C . SER A 1 108 ? 9.117 -1.501 17.401 1.00 96.56 108 SER A C 1
ATOM 839 O O . SER A 1 108 ? 9.800 -1.953 16.481 1.00 96.56 108 SER A O 1
ATOM 841 N N . PHE A 1 109 ? 9.088 -0.205 17.703 1.00 97.06 109 PHE A N 1
ATOM 842 C CA . PHE A 1 109 ? 9.826 0.793 16.934 1.00 97.06 109 PHE A CA 1
ATOM 843 C C . PHE A 1 109 ? 11.349 0.593 17.016 1.00 97.06 109 PHE A C 1
ATOM 845 O O . PHE A 1 109 ? 12.053 0.784 16.033 1.00 97.06 109 PHE A O 1
ATOM 852 N N . GLU A 1 110 ? 11.859 0.123 18.155 1.00 96.50 110 GLU A N 1
ATOM 853 C CA . GLU A 1 110 ? 13.291 -0.103 18.404 1.00 96.50 110 GLU A CA 1
ATOM 854 C C . GLU A 1 110 ? 13.866 -1.254 17.573 1.00 96.50 110 GLU A C 1
ATOM 856 O O . GLU A 1 110 ? 15.061 -1.281 17.288 1.00 96.50 110 GLU A O 1
ATOM 861 N N . THR A 1 111 ? 13.021 -2.223 17.214 1.00 96.50 111 THR A N 1
ATOM 862 C CA . THR A 1 111 ? 13.414 -3.396 16.420 1.00 96.50 111 THR A CA 1
ATOM 863 C C . THR A 1 111 ? 13.175 -3.201 14.927 1.00 96.50 111 THR A C 1
ATOM 865 O O . THR A 1 111 ? 13.628 -4.020 14.126 1.00 96.50 111 THR A O 1
ATOM 868 N N . LEU A 1 112 ? 12.491 -2.120 14.536 1.00 97.75 112 LEU A N 1
ATOM 869 C CA . LEU A 1 112 ? 12.223 -1.811 13.142 1.00 97.75 112 LEU A CA 1
ATOM 870 C C . LEU A 1 112 ? 13.487 -1.230 12.475 1.00 97.75 112 LEU A C 1
ATOM 872 O O . LEU A 1 112 ? 14.024 -0.225 12.944 1.00 97.75 112 LEU A O 1
ATOM 876 N N . PRO A 1 113 ? 13.955 -1.807 11.351 1.00 97.06 113 PRO A N 1
ATOM 877 C CA . PRO A 1 113 ? 15.016 -1.223 10.539 1.00 97.06 113 PRO A CA 1
ATOM 878 C C . PRO A 1 113 ? 14.725 0.230 10.170 1.00 97.06 113 PRO A C 1
ATOM 880 O O . PRO A 1 113 ? 13.620 0.563 9.748 1.00 97.06 113 PRO A O 1
ATOM 883 N N . GLY A 1 114 ? 15.731 1.096 10.281 1.00 95.94 114 GLY A N 1
ATOM 884 C CA . GLY A 1 114 ? 15.582 2.506 9.932 1.00 95.94 114 GLY A CA 1
ATOM 885 C C . GLY A 1 114 ? 15.350 2.728 8.432 1.00 95.94 114 GLY A C 1
ATOM 886 O O . GLY A 1 114 ? 15.749 1.929 7.584 1.00 95.94 114 GLY A O 1
ATOM 887 N N . ARG A 1 115 ? 14.779 3.888 8.087 1.00 95.56 115 ARG A N 1
ATOM 888 C CA . ARG A 1 115 ? 14.427 4.272 6.705 1.00 95.56 115 ARG A CA 1
ATOM 889 C C . ARG A 1 115 ? 15.573 4.094 5.699 1.00 95.56 115 ARG A C 1
ATOM 891 O O . ARG A 1 115 ? 15.348 3.598 4.603 1.00 95.56 115 ARG A O 1
ATOM 898 N N . ALA A 1 116 ? 16.801 4.466 6.067 1.00 95.12 116 ALA A N 1
ATOM 899 C CA . ALA A 1 116 ? 17.971 4.318 5.194 1.00 95.12 116 ALA A CA 1
ATOM 900 C C . ALA A 1 116 ? 18.294 2.846 4.876 1.00 95.12 116 ALA A C 1
ATOM 902 O O . ALA A 1 116 ? 18.620 2.523 3.736 1.00 95.12 116 ALA A O 1
ATOM 903 N N . GLN A 1 117 ? 18.156 1.956 5.864 1.00 95.75 117 GLN A N 1
ATOM 904 C CA . GLN A 1 117 ? 18.384 0.522 5.689 1.00 95.75 117 GLN A CA 1
ATOM 905 C C . GLN A 1 117 ? 17.352 -0.070 4.730 1.00 95.75 117 GLN A C 1
ATOM 907 O O . GLN A 1 117 ? 17.729 -0.744 3.775 1.00 95.75 117 GLN A O 1
ATOM 912 N N . ILE A 1 118 ? 16.071 0.257 4.913 1.00 97.31 118 ILE A N 1
ATOM 913 C CA . ILE A 1 118 ? 15.007 -0.194 4.008 1.00 97.31 118 ILE A CA 1
ATOM 914 C C . ILE A 1 118 ? 15.250 0.277 2.580 1.00 97.31 118 ILE A C 1
ATOM 916 O O . ILE A 1 118 ? 15.239 -0.538 1.665 1.00 97.31 118 ILE A O 1
ATOM 920 N N . LEU A 1 119 ? 15.539 1.565 2.386 1.00 96.81 119 LEU A N 1
ATOM 921 C CA . LEU A 1 119 ? 15.781 2.121 1.053 1.00 96.81 119 LEU A CA 1
ATOM 922 C C . LEU A 1 119 ? 16.969 1.458 0.349 1.00 96.81 119 LEU A C 1
ATOM 924 O O . LEU A 1 119 ? 16.896 1.218 -0.851 1.00 96.81 119 LEU A O 1
ATOM 928 N N . SER A 1 120 ? 18.030 1.108 1.085 1.00 96.25 120 SER A N 1
ATOM 929 C CA . SER A 1 120 ? 19.185 0.395 0.520 1.00 96.25 120 SER A CA 1
ATOM 930 C C . SER A 1 120 ? 18.866 -1.030 0.050 1.00 96.25 120 SER A C 1
ATOM 932 O O . SER A 1 120 ? 19.563 -1.558 -0.812 1.00 96.25 120 SER A O 1
ATOM 934 N N . GLY A 1 121 ? 17.809 -1.644 0.592 1.00 96.62 121 GLY A N 1
ATOM 935 C CA . GLY A 1 121 ? 17.348 -2.973 0.201 1.00 96.62 121 GLY A CA 1
ATOM 936 C C . GLY A 1 121 ? 16.338 -2.977 -0.950 1.00 96.62 121 GLY A C 1
ATOM 937 O O . GLY A 1 121 ? 15.989 -4.052 -1.441 1.00 96.62 121 GLY A O 1
ATOM 938 N N . LEU A 1 122 ? 15.849 -1.812 -1.382 1.00 97.06 122 LEU A N 1
ATOM 939 C CA . LEU A 1 122 ? 14.883 -1.700 -2.472 1.00 97.06 122 LEU A CA 1
ATOM 940 C C . LEU A 1 122 ? 15.582 -1.600 -3.832 1.00 97.06 122 LEU A C 1
ATOM 942 O O . LEU A 1 122 ? 16.623 -0.970 -3.993 1.00 97.06 122 LEU A O 1
ATOM 946 N N . VAL A 1 123 ? 14.948 -2.190 -4.843 1.00 94.88 123 VAL A N 1
ATOM 947 C CA . VAL A 1 123 ? 15.367 -2.067 -6.243 1.00 94.88 123 VAL A CA 1
ATOM 948 C C . VAL A 1 123 ? 14.674 -0.839 -6.797 1.00 94.88 123 VAL A C 1
ATOM 950 O O . VAL A 1 123 ? 13.469 -0.846 -7.029 1.00 94.88 123 VAL A O 1
ATOM 953 N N . MET A 1 124 ? 15.449 0.228 -6.949 1.00 91.50 124 MET A N 1
ATOM 954 C CA . MET A 1 124 ? 14.948 1.549 -7.335 1.00 91.50 124 MET A CA 1
ATOM 955 C C . MET A 1 124 ? 14.962 1.766 -8.850 1.00 91.50 124 MET A C 1
ATOM 957 O O . MET A 1 124 ? 14.507 2.800 -9.323 1.00 91.50 124 MET A O 1
ATOM 961 N N . THR A 1 125 ? 15.494 0.817 -9.615 1.00 90.19 125 THR A N 1
ATOM 962 C CA . THR A 1 125 ? 15.610 0.881 -11.073 1.00 90.19 125 THR A CA 1
ATOM 963 C C . THR A 1 125 ? 14.652 -0.096 -11.737 1.00 90.19 125 THR A C 1
ATOM 965 O O . THR A 1 125 ? 14.151 -1.021 -11.105 1.00 90.19 125 THR A O 1
ATOM 968 N N . TYR A 1 126 ? 14.419 0.100 -13.030 1.00 83.56 126 TYR A N 1
ATOM 969 C CA . TYR A 1 126 ? 13.662 -0.825 -13.861 1.00 83.56 126 TYR A CA 1
ATOM 970 C C . TYR A 1 126 ? 14.513 -1.248 -15.048 1.00 83.56 126 TYR A C 1
ATOM 972 O O . TYR A 1 126 ? 15.101 -0.392 -15.712 1.00 83.56 126 TYR A O 1
ATOM 980 N N . THR A 1 127 ? 14.563 -2.550 -15.319 1.00 76.38 127 THR A N 1
ATOM 981 C CA . THR A 1 127 ? 15.180 -3.074 -16.537 1.00 76.38 127 THR A CA 1
ATOM 982 C C . THR A 1 127 ? 14.191 -3.949 -17.303 1.00 76.38 127 THR A C 1
ATO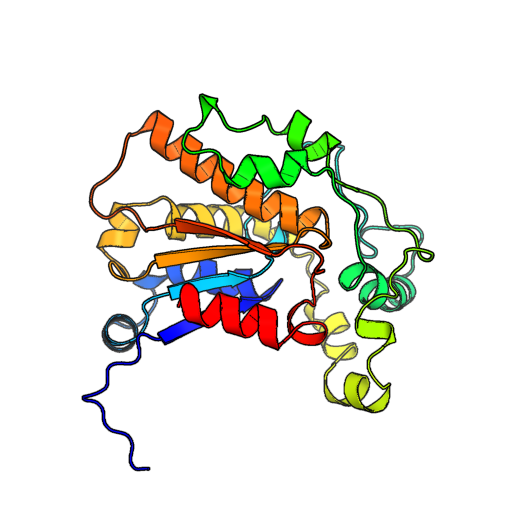M 984 O O . THR A 1 127 ? 13.413 -4.698 -16.719 1.00 76.38 127 THR A O 1
ATOM 987 N N . LEU A 1 128 ? 14.179 -3.810 -18.632 1.00 65.69 128 LEU A N 1
ATOM 988 C CA . LEU A 1 128 ? 13.228 -4.506 -19.510 1.00 65.69 128 LEU A CA 1
ATOM 989 C C . LEU A 1 128 ? 13.517 -6.010 -19.643 1.00 65.69 128 LEU A C 1
ATOM 991 O O . LEU A 1 128 ? 12.629 -6.751 -20.054 1.00 65.69 128 LEU A O 1
ATOM 995 N N . ASP A 1 129 ? 14.723 -6.447 -19.276 1.00 65.19 129 ASP A N 1
ATOM 996 C CA . ASP A 1 129 ? 15.200 -7.826 -19.431 1.00 65.19 129 ASP A CA 1
ATOM 997 C C . ASP A 1 129 ? 14.967 -8.694 -18.176 1.00 65.19 129 ASP A C 1
ATOM 999 O O . ASP A 1 129 ? 15.532 -9.783 -18.049 1.00 65.19 129 ASP A O 1
ATOM 1003 N N . GLU A 1 130 ? 14.155 -8.227 -17.223 1.00 66.50 130 GLU A N 1
ATOM 1004 C CA . GLU A 1 130 ? 13.878 -8.970 -15.991 1.00 66.50 130 GLU A CA 1
ATOM 1005 C C . GLU A 1 130 ? 13.013 -10.204 -16.267 1.00 66.50 130 GLU A C 1
ATOM 1007 O O . GLU A 1 130 ? 11.955 -10.134 -16.891 1.00 66.50 130 GLU A O 1
ATOM 1012 N N . GLN A 1 131 ? 13.485 -11.349 -15.773 1.00 72.31 131 GLN A N 1
ATOM 1013 C CA . GLN A 1 131 ? 12.732 -12.596 -15.727 1.00 72.31 131 GLN A CA 1
ATOM 1014 C C . GLN A 1 131 ? 12.181 -12.812 -14.309 1.00 72.31 131 GLN A C 1
ATOM 1016 O O . GLN A 1 131 ? 12.906 -12.572 -13.336 1.00 72.31 131 GLN A O 1
ATOM 1021 N N . PRO A 1 132 ? 10.951 -13.333 -14.160 1.00 85.44 132 PRO A N 1
ATOM 1022 C CA . PRO A 1 132 ? 10.031 -13.755 -15.223 1.00 85.44 132 PRO A CA 1
ATOM 1023 C C . PRO A 1 132 ? 9.395 -12.578 -15.981 1.00 85.44 132 PRO A C 1
ATOM 1025 O O . PRO A 1 132 ? 9.362 -11.456 -15.481 1.00 85.44 132 PRO A O 1
ATOM 1028 N N . GLU A 1 133 ? 8.859 -12.862 -17.173 1.00 90.19 133 GLU A N 1
ATOM 1029 C CA . GLU A 1 133 ? 8.159 -11.864 -17.990 1.00 90.19 133 GLU A CA 1
ATOM 1030 C C . GLU A 1 133 ? 7.044 -11.141 -17.204 1.00 90.19 133 GLU A C 1
ATOM 1032 O O . GLU A 1 133 ? 6.260 -11.804 -16.499 1.00 90.19 133 GLU A O 1
ATOM 1037 N N . PRO A 1 134 ? 6.919 -9.805 -17.359 1.00 93.62 134 PRO A N 1
ATOM 1038 C CA . PRO A 1 134 ? 5.878 -9.027 -16.700 1.00 93.62 134 PRO A CA 1
ATOM 1039 C C . PRO A 1 134 ? 4.474 -9.598 -16.922 1.00 93.62 134 PRO A C 1
ATOM 1041 O O . PRO A 1 134 ? 4.141 -10.069 -18.007 1.00 93.62 134 PRO A O 1
ATOM 1044 N N . THR A 1 135 ? 3.608 -9.540 -15.909 1.00 94.44 135 THR A N 1
ATOM 1045 C CA . THR A 1 135 ? 2.271 -10.168 -15.975 1.00 94.44 135 THR A CA 1
ATOM 1046 C C . THR A 1 135 ? 1.472 -9.722 -17.189 1.00 94.44 135 THR A C 1
ATOM 1048 O O . THR A 1 135 ? 0.887 -10.544 -17.890 1.00 94.44 135 THR A O 1
ATOM 1051 N N . ILE A 1 136 ? 1.484 -8.420 -17.478 1.00 92.94 136 ILE A N 1
ATOM 1052 C CA . ILE A 1 136 ? 0.638 -7.850 -18.524 1.00 92.94 136 ILE A CA 1
ATOM 1053 C C . ILE A 1 136 ? 1.045 -8.300 -19.930 1.00 92.94 136 ILE A C 1
ATOM 1055 O O . ILE A 1 136 ? 0.206 -8.302 -20.824 1.00 92.94 136 ILE A O 1
ATOM 1059 N N . THR A 1 137 ? 2.306 -8.701 -20.144 1.00 91.38 137 THR A N 1
ATOM 1060 C CA . THR A 1 137 ? 2.773 -9.169 -21.461 1.00 91.38 137 THR A CA 1
ATOM 1061 C C . THR A 1 137 ? 2.300 -10.585 -21.767 1.00 91.38 137 THR A C 1
ATOM 1063 O O . THR A 1 137 ? 2.316 -10.990 -22.925 1.00 91.38 137 THR A O 1
ATOM 1066 N N . ARG A 1 138 ? 1.848 -11.323 -20.745 1.00 92.38 138 ARG A N 1
ATOM 1067 C CA . ARG A 1 138 ? 1.279 -12.670 -20.874 1.00 92.38 138 ARG A CA 1
ATOM 1068 C C . ARG A 1 138 ? -0.243 -12.670 -21.042 1.00 92.38 138 ARG A C 1
ATOM 1070 O O . ARG A 1 138 ? -0.817 -13.718 -21.329 1.00 92.38 138 ARG A O 1
ATOM 1077 N N . ILE A 1 139 ? -0.901 -11.521 -20.877 1.00 92.31 139 ILE A N 1
ATOM 1078 C CA . ILE A 1 139 ? -2.346 -11.382 -21.086 1.00 92.31 139 ILE A CA 1
ATOM 1079 C C . ILE A 1 139 ? -2.623 -11.264 -22.597 1.00 92.31 139 ILE A C 1
ATOM 1081 O O . ILE A 1 139 ? -1.979 -10.450 -23.263 1.00 92.31 139 ILE A O 1
ATOM 1085 N N . PRO A 1 140 ? -3.575 -12.033 -23.166 1.00 93.88 140 PRO A N 1
ATOM 1086 C CA . PRO A 1 140 ? -3.952 -11.893 -24.571 1.00 93.88 140 PRO A CA 1
ATOM 1087 C C . PRO A 1 140 ? -4.393 -10.464 -24.909 1.00 93.88 140 PRO A C 1
ATOM 1089 O O . PRO A 1 140 ? -5.147 -9.851 -24.156 1.00 93.88 140 PRO A O 1
ATOM 1092 N N . ALA A 1 141 ? -3.969 -9.950 -26.066 1.00 91.06 141 ALA A N 1
ATOM 1093 C CA . ALA A 1 141 ? -4.210 -8.557 -26.452 1.00 91.06 141 ALA A CA 1
ATOM 1094 C C . ALA A 1 141 ? -5.699 -8.169 -26.442 1.00 91.06 141 ALA A C 1
ATOM 1096 O O . ALA A 1 141 ? -6.039 -7.098 -25.957 1.00 91.06 141 ALA A O 1
ATOM 1097 N N . ASN A 1 142 ? -6.585 -9.061 -26.897 1.00 93.81 142 ASN A N 1
ATOM 1098 C CA . ASN A 1 142 ? -8.030 -8.823 -26.892 1.00 93.81 142 ASN A CA 1
ATOM 1099 C C . ASN A 1 142 ? -8.604 -8.717 -25.469 1.00 93.81 142 ASN A C 1
ATOM 1101 O O . ASN A 1 142 ? -9.483 -7.907 -25.219 1.00 93.81 142 ASN A O 1
ATOM 1105 N N . VAL A 1 143 ? -8.078 -9.499 -24.521 1.00 93.25 143 VAL A N 1
ATOM 1106 C CA . VAL A 1 143 ? -8.493 -9.420 -23.111 1.00 93.25 143 VAL A CA 1
ATOM 1107 C C . VAL A 1 143 ? -8.009 -8.112 -22.492 1.00 93.25 143 VAL A C 1
ATOM 1109 O O . VAL A 1 143 ? -8.729 -7.496 -21.714 1.00 93.25 143 VAL A O 1
ATOM 1112 N N . LEU A 1 144 ? -6.794 -7.676 -22.838 1.00 89.94 144 LEU A N 1
ATOM 1113 C CA . LEU A 1 144 ? -6.253 -6.413 -22.349 1.00 89.94 144 LEU A CA 1
ATOM 1114 C C . LEU A 1 144 ? -7.031 -5.212 -22.902 1.00 89.94 144 LEU A C 1
ATOM 1116 O O . LEU A 1 144 ? -7.298 -4.276 -22.154 1.00 89.94 144 LEU A O 1
ATOM 1120 N N . GLU A 1 145 ? -7.412 -5.246 -24.179 1.00 90.19 145 GLU A N 1
ATOM 1121 C CA . GLU A 1 145 ? -8.241 -4.216 -24.815 1.00 90.19 145 GLU A CA 1
ATOM 1122 C C . GLU A 1 145 ? -9.613 -4.102 -24.138 1.00 90.19 145 GLU A C 1
ATOM 1124 O O . GLU A 1 145 ? -10.028 -3.000 -23.794 1.00 90.19 145 GLU A O 1
ATOM 1129 N N . ASP A 1 146 ? -10.260 -5.231 -23.833 1.00 93.00 146 ASP A N 1
ATOM 1130 C CA . ASP A 1 146 ? -11.546 -5.246 -23.122 1.00 93.00 146 ASP A CA 1
ATOM 1131 C C . ASP A 1 146 ? -11.432 -4.775 -21.656 1.00 93.00 146 ASP A C 1
ATOM 1133 O O . ASP A 1 146 ? -12.392 -4.253 -21.084 1.00 93.00 146 ASP A O 1
ATOM 1137 N N . ALA A 1 147 ? -10.272 -4.975 -21.023 1.00 88.56 147 ALA A N 1
ATOM 1138 C CA . ALA A 1 147 ? -10.053 -4.704 -19.601 1.00 88.56 147 ALA A CA 1
ATOM 1139 C C . ALA A 1 147 ? -9.411 -3.338 -19.303 1.00 88.56 147 ALA A C 1
ATOM 1141 O O . ALA A 1 147 ? -9.261 -2.982 -18.130 1.00 88.56 147 ALA A O 1
ATOM 1142 N N . THR A 1 148 ? -8.993 -2.577 -20.320 1.00 89.38 148 THR A N 1
ATOM 1143 C CA . THR A 1 148 ? -8.255 -1.319 -20.128 1.00 89.38 148 THR A CA 1
ATOM 1144 C C . THR A 1 148 ? -8.852 -0.154 -20.909 1.00 89.38 148 THR A C 1
ATOM 1146 O O . THR A 1 148 ? -9.446 -0.318 -21.964 1.00 89.38 148 THR A O 1
ATOM 1149 N N . ASP A 1 149 ? -8.667 1.058 -20.381 1.00 88.81 149 ASP A N 1
ATOM 1150 C CA . ASP A 1 149 ? -9.032 2.309 -21.055 1.00 88.81 149 ASP A CA 1
ATOM 1151 C C . ASP A 1 149 ? -7.837 3.286 -20.998 1.00 88.81 149 ASP A C 1
ATOM 1153 O O . ASP A 1 149 ? -7.693 4.078 -20.048 1.00 88.81 149 ASP A O 1
ATOM 1157 N N . PRO A 1 150 ? -6.914 3.196 -21.977 1.00 81.44 150 PRO A N 1
ATOM 1158 C CA . PRO A 1 150 ? -5.727 4.047 -22.027 1.00 81.44 150 PRO A CA 1
ATOM 1159 C C . PRO A 1 150 ? -6.069 5.536 -22.152 1.00 81.44 150 PRO A C 1
ATOM 1161 O O . PRO A 1 150 ? -5.422 6.375 -21.521 1.00 81.44 150 PRO A O 1
ATOM 1164 N N . GLU A 1 151 ? -7.119 5.870 -22.905 1.00 84.00 151 GLU A N 1
ATOM 1165 C CA . GLU A 1 151 ? -7.555 7.250 -23.138 1.00 84.00 151 GLU A CA 1
ATOM 1166 C C . GLU A 1 151 ? -8.108 7.888 -21.859 1.00 84.00 151 GLU A C 1
ATOM 1168 O O . GLU A 1 151 ? -7.764 9.022 -21.509 1.00 84.00 151 GLU A O 1
ATOM 1173 N N . SER A 1 152 ? -8.913 7.147 -21.092 1.00 83.94 152 SER A N 1
ATOM 1174 C CA . SER A 1 152 ? -9.373 7.607 -19.781 1.00 83.94 152 SER A CA 1
ATOM 1175 C C . SER A 1 152 ? -8.208 7.820 -18.819 1.00 83.94 152 SER A C 1
ATOM 1177 O O . SER A 1 152 ? -8.199 8.811 -18.080 1.00 83.94 152 SER A O 1
ATOM 1179 N N . THR A 1 153 ? -7.184 6.965 -18.871 1.00 76.88 153 THR A N 1
ATOM 1180 C CA . THR A 1 153 ? -5.961 7.147 -18.076 1.00 76.88 153 THR A CA 1
ATOM 1181 C C . THR A 1 153 ? -5.239 8.439 -18.460 1.00 76.88 153 THR A C 1
ATOM 1183 O O . THR A 1 153 ? -4.936 9.245 -17.583 1.00 76.88 153 THR A O 1
ATOM 1186 N N . LEU A 1 154 ? -5.027 8.699 -19.753 1.00 76.00 154 LEU A N 1
ATOM 1187 C CA . LEU A 1 154 ? -4.389 9.931 -20.237 1.00 76.00 154 LEU A CA 1
ATOM 1188 C C . LEU A 1 154 ? -5.161 11.195 -19.835 1.00 76.00 154 LEU A C 1
ATOM 1190 O O . LEU A 1 154 ? -4.557 12.195 -19.442 1.00 76.00 154 LEU A O 1
ATOM 1194 N N . ARG A 1 155 ? -6.497 11.149 -19.894 1.00 79.81 155 ARG A N 1
ATOM 1195 C CA . ARG A 1 155 ? -7.369 12.272 -19.527 1.00 79.81 155 ARG A CA 1
ATOM 1196 C C . ARG A 1 155 ? -7.399 12.534 -18.020 1.00 79.81 155 ARG A C 1
ATOM 1198 O O . ARG A 1 155 ? -7.374 13.687 -17.601 1.00 79.81 155 ARG A O 1
ATOM 1205 N N . SER A 1 156 ? -7.493 11.483 -17.207 1.00 73.75 156 SER A N 1
ATOM 1206 C CA . SER A 1 156 ? -7.680 11.593 -15.750 1.00 73.75 156 SER A CA 1
ATOM 1207 C C . SER A 1 156 ? -6.380 11.800 -14.971 1.00 73.75 156 SER A C 1
ATOM 1209 O O . SER A 1 156 ? -6.413 12.326 -13.861 1.00 73.75 156 SER A O 1
ATOM 1211 N N . ARG A 1 157 ? -5.230 11.437 -15.551 1.00 65.31 157 ARG A N 1
ATOM 1212 C CA . ARG A 1 157 ? -3.906 11.499 -14.908 1.00 65.31 157 ARG A CA 1
ATOM 1213 C C . ARG A 1 157 ? -3.167 12.833 -15.111 1.00 65.31 157 ARG A C 1
ATOM 1215 O O . ARG A 1 157 ? -2.011 12.948 -14.723 1.00 65.31 157 ARG A O 1
ATOM 1222 N N . GLN A 1 158 ? -3.815 13.836 -15.711 1.00 55.19 158 GLN A N 1
ATOM 1223 C CA . GLN A 1 158 ? -3.240 15.173 -15.941 1.00 55.19 158 GLN A CA 1
ATOM 1224 C C . GLN A 1 158 ? -2.845 15.927 -14.650 1.00 55.19 158 GLN A C 1
ATOM 1226 O O . GLN A 1 158 ? -1.820 16.610 -14.676 1.00 55.19 158 GLN A O 1
ATOM 1231 N N . PRO A 1 159 ? -3.554 15.816 -13.506 1.00 59.41 159 PRO A N 1
ATOM 1232 C CA . PRO A 1 159 ? -3.008 16.266 -12.235 1.00 59.41 159 PRO A CA 1
ATOM 1233 C C . PRO A 1 159 ? -2.064 15.200 -11.678 1.00 59.41 159 PRO A C 1
ATOM 1235 O O . PRO A 1 159 ? -2.446 14.049 -11.465 1.00 59.41 159 PRO A O 1
ATOM 1238 N N . ASP A 1 160 ? -0.833 15.610 -11.399 1.00 61.28 160 ASP A N 1
ATOM 1239 C CA . ASP A 1 160 ? 0.138 14.787 -10.696 1.00 61.28 160 ASP A CA 1
ATOM 1240 C C . ASP A 1 160 ? -0.422 14.374 -9.320 1.00 61.28 160 ASP A C 1
ATOM 1242 O O . ASP A 1 160 ? -0.686 15.244 -8.486 1.00 61.28 160 ASP A O 1
ATOM 1246 N N . PRO A 1 161 ? -0.598 13.073 -9.025 1.00 55.28 161 PRO A N 1
ATOM 1247 C CA . PRO A 1 161 ? -1.109 12.633 -7.728 1.00 55.28 161 PRO A CA 1
ATOM 1248 C C . PRO A 1 161 ? -0.213 13.063 -6.553 1.00 55.28 161 PRO A C 1
ATOM 1250 O O . PRO A 1 161 ? -0.670 13.054 -5.410 1.00 55.28 161 PRO A O 1
ATOM 1253 N N . ARG A 1 162 ? 1.028 13.515 -6.806 1.00 62.22 162 ARG A N 1
ATOM 1254 C CA . ARG A 1 162 ? 1.882 14.146 -5.789 1.00 62.22 162 ARG A CA 1
ATOM 1255 C C . ARG A 1 162 ? 1.289 15.438 -5.210 1.00 62.22 162 ARG A C 1
ATOM 1257 O O . ARG A 1 162 ? 1.659 15.813 -4.102 1.00 62.22 162 ARG A O 1
ATOM 1264 N N . ILE A 1 163 ? 0.345 16.083 -5.902 1.00 66.44 163 ILE A N 1
ATOM 1265 C CA . ILE A 1 163 ? -0.327 17.312 -5.441 1.00 66.44 163 ILE A CA 1
ATOM 1266 C C . ILE A 1 163 ? -1.092 17.080 -4.124 1.00 66.44 163 ILE A C 1
ATOM 1268 O O . ILE A 1 163 ? -1.292 18.018 -3.357 1.00 66.44 163 ILE A O 1
ATOM 1272 N N . PHE A 1 164 ? -1.463 15.833 -3.811 1.00 83.06 164 PHE A N 1
ATOM 1273 C CA . PHE A 1 164 ? -2.290 15.502 -2.647 1.00 83.06 164 PHE A CA 1
ATOM 1274 C C . PHE A 1 164 ? -1.583 14.624 -1.602 1.00 83.06 164 PHE A C 1
ATOM 1276 O O . PHE A 1 164 ? -2.253 14.020 -0.767 1.00 83.06 164 PHE A O 1
ATOM 1283 N N . LEU A 1 165 ? -0.244 14.546 -1.600 1.00 89.19 165 LEU A N 1
ATOM 1284 C CA . LEU A 1 165 ? 0.489 13.695 -0.644 1.00 89.19 165 LEU A CA 1
ATOM 1285 C C . LEU A 1 165 ? 0.164 14.028 0.813 1.00 89.19 165 LEU A C 1
ATOM 1287 O O . LEU A 1 165 ? -0.032 13.122 1.619 1.00 89.19 165 LEU A O 1
ATOM 1291 N N . GLU A 1 166 ? 0.063 15.315 1.146 1.00 92.31 166 GLU A N 1
ATOM 1292 C CA . GLU A 1 166 ? -0.310 15.759 2.493 1.00 92.31 166 GLU A CA 1
ATOM 1293 C C . GLU A 1 166 ? -1.735 15.328 2.858 1.00 92.31 166 GLU A C 1
ATOM 1295 O O . GLU A 1 166 ? -1.972 14.869 3.974 1.00 92.31 166 GLU A O 1
ATOM 1300 N N . VAL A 1 167 ? -2.665 15.386 1.899 1.00 93.69 167 VAL A N 1
ATOM 1301 C CA . VAL A 1 167 ? -4.051 14.936 2.089 1.00 93.69 167 VAL A CA 1
ATOM 1302 C C . VAL A 1 167 ? -4.092 13.436 2.360 1.00 93.69 167 VAL A C 1
ATOM 1304 O O . VAL A 1 167 ? -4.743 13.009 3.312 1.00 93.69 167 VAL A O 1
ATOM 1307 N N . PHE A 1 168 ? -3.382 12.624 1.574 1.00 95.06 168 PHE A N 1
ATOM 1308 C CA . PHE A 1 168 ? -3.353 11.175 1.786 1.00 95.06 168 PHE A CA 1
ATOM 1309 C C . PHE A 1 168 ? -2.626 10.783 3.069 1.00 95.06 168 PHE A C 1
ATOM 1311 O O . PHE A 1 168 ? -3.058 9.848 3.741 1.00 95.06 168 PHE A O 1
ATOM 1318 N N . ARG A 1 169 ? -1.590 11.531 3.462 1.00 96.12 169 ARG A N 1
ATOM 1319 C CA . ARG A 1 169 ? -0.910 11.331 4.744 1.00 96.12 169 ARG A CA 1
ATOM 1320 C C . ARG A 1 169 ? -1.852 11.602 5.909 1.00 96.12 169 ARG A C 1
ATOM 1322 O O . ARG A 1 169 ? -1.905 10.809 6.845 1.00 96.12 169 ARG A O 1
ATOM 1329 N N . GLU A 1 170 ? -2.617 12.688 5.844 1.00 96.56 170 GLU A N 1
ATOM 1330 C CA . GLU A 1 170 ? -3.605 12.999 6.875 1.00 96.56 170 GLU A CA 1
ATOM 1331 C C . GLU A 1 170 ? -4.748 11.978 6.881 1.00 96.56 170 GLU A C 1
ATOM 1333 O O . GLU A 1 170 ? -5.166 11.533 7.951 1.00 96.56 170 GLU A O 1
ATOM 1338 N N . CYS A 1 171 ? -5.189 11.515 5.704 1.00 97.62 171 CYS A N 1
ATOM 1339 C CA . CYS A 1 171 ? -6.152 10.420 5.608 1.00 97.62 171 CYS A CA 1
ATOM 1340 C C . CYS A 1 171 ? -5.625 9.161 6.297 1.00 97.62 171 CYS A C 1
ATOM 1342 O O . CYS A 1 171 ? -6.318 8.600 7.139 1.00 97.62 171 CYS A O 1
ATOM 1344 N N . ARG A 1 172 ? -4.389 8.743 5.997 1.00 97.50 172 ARG A N 1
ATOM 1345 C CA . ARG A 1 172 ? -3.731 7.607 6.652 1.00 97.50 172 ARG A CA 1
ATOM 1346 C C . ARG A 1 172 ? -3.683 7.795 8.166 1.00 97.50 172 ARG A C 1
ATOM 1348 O O . ARG A 1 172 ? -4.113 6.904 8.895 1.00 97.50 172 ARG A O 1
ATOM 1355 N N . ARG A 1 173 ? -3.201 8.950 8.638 1.00 97.44 173 ARG A N 1
ATOM 1356 C CA . ARG A 1 173 ? -3.068 9.247 10.071 1.00 97.44 173 ARG A CA 1
ATOM 1357 C C . ARG A 1 173 ? -4.406 9.116 10.791 1.00 97.44 173 ARG A C 1
ATOM 1359 O O . ARG A 1 173 ? -4.494 8.426 11.802 1.00 97.44 173 ARG A O 1
ATOM 1366 N N . LYS A 1 174 ? -5.444 9.752 10.251 1.00 97.44 174 LYS A N 1
ATOM 1367 C CA . LYS A 1 174 ? -6.793 9.758 10.821 1.00 97.44 174 LYS A CA 1
ATOM 1368 C C . LYS A 1 174 ? -7.478 8.392 10.721 1.00 97.44 174 LYS A C 1
ATOM 1370 O O . LYS A 1 174 ? -8.158 7.971 11.649 1.00 97.44 174 LYS A O 1
ATOM 1375 N N . ALA A 1 175 ? -7.287 7.678 9.613 1.00 97.38 175 ALA A N 1
ATOM 1376 C CA . ALA A 1 175 ? -7.879 6.362 9.394 1.00 97.38 175 ALA A CA 1
ATOM 1377 C C . ALA A 1 175 ? -7.271 5.279 10.295 1.00 97.38 175 ALA A C 1
ATOM 1379 O O . ALA A 1 175 ? -8.009 4.418 10.777 1.00 97.38 175 ALA A O 1
ATOM 1380 N N . LEU A 1 176 ? -5.947 5.301 10.490 1.00 97.44 176 LEU A N 1
ATOM 1381 C CA . LEU A 1 176 ? -5.205 4.192 11.097 1.00 97.44 176 LEU A CA 1
ATOM 1382 C C . LEU A 1 176 ? -4.721 4.470 12.523 1.00 97.44 176 LEU A C 1
ATOM 1384 O O . LEU A 1 176 ? -4.687 3.542 13.323 1.00 97.44 176 LEU A O 1
ATOM 1388 N N . TYR A 1 177 ? -4.338 5.709 12.844 1.00 96.62 177 TYR A N 1
ATOM 1389 C CA . TYR A 1 177 ? -3.595 6.024 14.077 1.00 96.62 177 TYR A CA 1
ATOM 1390 C C . TYR A 1 177 ? -4.379 6.891 15.071 1.00 96.62 177 TYR A C 1
ATOM 1392 O O . TYR A 1 177 ? -3.910 7.151 16.179 1.00 96.62 177 TYR A O 1
ATOM 1400 N N . ASP A 1 178 ? -5.561 7.370 14.688 1.00 97.25 178 ASP A N 1
ATOM 1401 C CA . ASP A 1 178 ? -6.420 8.192 15.535 1.00 97.25 178 ASP A CA 1
ATOM 1402 C C . ASP A 1 178 ? -7.450 7.308 16.260 1.00 97.25 178 ASP A C 1
ATOM 1404 O O . ASP A 1 178 ? -8.455 6.888 15.684 1.00 97.25 178 ASP A O 1
ATOM 1408 N N . ALA A 1 179 ? -7.157 6.967 17.519 1.00 96.81 179 ALA A N 1
ATOM 1409 C CA . ALA A 1 179 ? -7.959 6.028 18.306 1.00 96.81 179 ALA A CA 1
ATOM 1410 C C . ALA A 1 179 ? -9.371 6.556 18.603 1.00 96.81 179 ALA A C 1
ATOM 1412 O O . ALA A 1 179 ? -10.344 5.817 18.468 1.00 96.81 179 ALA A O 1
ATOM 1413 N N . GLU A 1 180 ? -9.509 7.845 18.922 1.00 96.94 180 GLU A N 1
ATOM 1414 C CA . GLU A 1 180 ? -10.820 8.467 19.148 1.00 96.94 180 GLU A CA 1
ATOM 1415 C C . GLU A 1 180 ? -11.652 8.481 17.862 1.00 96.94 180 GLU A C 1
ATOM 1417 O O . GLU A 1 180 ? -12.858 8.200 17.884 1.00 96.94 180 GLU A O 1
ATOM 1422 N N . TRP A 1 181 ? -11.006 8.735 16.719 1.00 97.88 181 TRP A N 1
ATOM 1423 C CA . TRP A 1 181 ? -11.661 8.631 15.421 1.00 97.88 181 TRP A CA 1
ATOM 1424 C C . TRP A 1 181 ? -12.129 7.207 15.123 1.00 97.88 181 TRP A C 1
ATOM 1426 O O . TRP A 1 181 ? -13.291 7.005 14.771 1.00 97.88 181 TRP A O 1
ATOM 1436 N N . ALA A 1 182 ? -11.253 6.213 15.289 1.00 97.38 182 ALA A N 1
ATOM 1437 C CA . ALA A 1 182 ? -11.573 4.810 15.040 1.00 97.38 182 ALA A CA 1
ATOM 1438 C C . ALA A 1 182 ? -12.686 4.296 15.964 1.00 97.38 182 ALA A C 1
ATOM 1440 O O . ALA A 1 182 ? -13.593 3.600 15.508 1.00 97.38 182 ALA A O 1
ATOM 1441 N N . LYS A 1 183 ? -12.675 4.707 17.235 1.00 96.88 183 LYS A N 1
ATOM 1442 C CA . LYS A 1 183 ? -13.723 4.405 18.215 1.00 96.88 183 LYS A CA 1
ATOM 1443 C C . LYS A 1 183 ? -15.074 5.006 17.826 1.00 96.88 183 LYS A C 1
ATOM 1445 O O . LYS A 1 183 ? -16.106 4.357 17.985 1.00 96.88 183 LYS A O 1
ATOM 1450 N N . SER A 1 184 ? -15.066 6.224 17.287 1.00 97.19 184 SER A N 1
ATOM 1451 C CA . SER A 1 184 ? -16.279 6.927 16.851 1.00 97.19 184 SER A CA 1
ATOM 1452 C C . SER A 1 184 ? -16.824 6.396 15.522 1.00 97.19 184 SER A C 1
ATOM 1454 O O . SER A 1 184 ? -18.038 6.357 15.312 1.00 97.19 184 SER A O 1
ATOM 1456 N N . TYR A 1 185 ? -15.938 5.970 14.618 1.00 97.75 185 TYR A N 1
ATOM 1457 C CA . TYR A 1 185 ? -16.281 5.613 13.247 1.00 97.75 185 TYR A CA 1
ATOM 1458 C C . TYR A 1 185 ? -15.704 4.258 12.837 1.00 97.75 185 TYR A C 1
ATOM 1460 O O . TYR A 1 185 ? -14.501 4.081 12.626 1.00 97.75 185 TYR A O 1
ATOM 1468 N N . PHE A 1 186 ? -16.621 3.312 12.627 1.00 96.81 186 PHE A N 1
ATOM 1469 C CA . PHE A 1 186 ? -16.314 1.936 12.237 1.00 96.81 186 PHE A CA 1
ATOM 1470 C C . PHE A 1 186 ? -15.369 1.241 13.240 1.00 96.81 186 PHE A C 1
ATOM 1472 O O . PHE A 1 186 ? -14.313 0.744 12.830 1.00 96.81 186 PHE A O 1
ATOM 1479 N N . PRO A 1 187 ? -15.738 1.175 14.539 1.00 96.81 187 PRO A N 1
ATOM 1480 C CA . PRO A 1 187 ? -14.868 0.638 15.595 1.00 96.81 187 PRO A CA 1
ATOM 1481 C C . PRO A 1 187 ? -14.547 -0.850 15.424 1.00 96.81 187 PRO A C 1
ATOM 1483 O O . PRO A 1 187 ? -13.521 -1.327 15.896 1.00 96.81 187 PRO A O 1
ATOM 1486 N N . ASN A 1 188 ? -15.403 -1.584 14.710 1.00 95.81 188 ASN A N 1
ATOM 1487 C CA . ASN A 1 188 ? -15.231 -3.014 14.455 1.00 95.81 188 ASN A CA 1
ATOM 1488 C C . ASN A 1 188 ? -14.468 -3.314 13.156 1.00 95.81 188 ASN A C 1
ATOM 1490 O O . ASN A 1 188 ? -14.304 -4.483 12.814 1.00 95.81 188 ASN A O 1
ATOM 1494 N N . VAL A 1 189 ? -14.031 -2.285 12.419 1.00 97.25 189 VAL A N 1
ATOM 1495 C CA . VAL A 1 189 ? -13.278 -2.468 11.173 1.00 97.25 189 VAL A CA 1
ATOM 1496 C C . VAL A 1 189 ? -11.786 -2.546 11.469 1.00 97.25 189 VAL A C 1
ATOM 1498 O O . VAL A 1 189 ? -11.202 -1.604 12.007 1.00 97.25 189 VAL A O 1
ATOM 1501 N N . LYS A 1 190 ? -11.150 -3.644 11.067 1.00 97.94 190 LYS A N 1
ATOM 1502 C CA . LYS A 1 190 ? -9.690 -3.776 11.022 1.00 97.94 190 LYS A CA 1
ATOM 1503 C C . LYS A 1 190 ? -9.153 -3.432 9.633 1.00 97.94 190 LYS A C 1
ATOM 1505 O O . LYS A 1 190 ? -9.885 -3.459 8.643 1.00 97.94 190 LYS A O 1
ATOM 1510 N N . VAL A 1 191 ? -7.868 -3.106 9.570 1.00 98.62 191 VAL A N 1
ATOM 1511 C CA . VAL A 1 191 ? -7.146 -2.865 8.319 1.00 98.62 191 VAL A CA 1
ATOM 1512 C C . VAL A 1 191 ? -6.059 -3.915 8.165 1.00 98.62 191 VAL A C 1
ATOM 1514 O O . VAL A 1 191 ? -5.292 -4.157 9.089 1.00 98.62 191 VAL A O 1
ATOM 1517 N N . GLU A 1 192 ? -5.986 -4.533 6.996 1.00 98.69 192 GLU A N 1
ATOM 1518 C CA . GLU A 1 192 ? -4.966 -5.529 6.672 1.00 98.69 192 GLU A CA 1
ATOM 1519 C C . GLU A 1 192 ? -4.120 -4.985 5.521 1.00 98.69 192 GLU A C 1
ATOM 1521 O O . GLU A 1 192 ? -4.613 -4.790 4.411 1.00 98.69 192 GLU A O 1
ATOM 1526 N N . VAL A 1 193 ? -2.852 -4.686 5.784 1.00 98.81 193 VAL A N 1
ATOM 1527 C CA . VAL A 1 193 ? -1.907 -4.188 4.783 1.00 98.81 193 VAL A CA 1
ATOM 1528 C C . VAL A 1 193 ? -1.212 -5.380 4.149 1.00 98.81 193 VAL A C 1
ATOM 1530 O O . VAL A 1 193 ? -0.573 -6.173 4.833 1.00 98.81 193 VAL A O 1
ATOM 1533 N N . VAL A 1 194 ? -1.321 -5.506 2.833 1.00 98.75 194 VAL A N 1
ATOM 1534 C CA . VAL A 1 194 ? -0.681 -6.577 2.070 1.00 98.75 194 VAL A CA 1
ATOM 1535 C C . VAL A 1 194 ? 0.344 -5.956 1.132 1.00 98.75 194 VAL A C 1
ATOM 1537 O O . VAL A 1 194 ? 0.023 -5.019 0.405 1.00 98.75 194 VAL A O 1
ATOM 1540 N N . THR A 1 195 ? 1.558 -6.495 1.109 1.00 98.56 195 THR A N 1
ATOM 1541 C CA . THR A 1 195 ? 2.574 -6.174 0.097 1.00 98.56 195 THR A CA 1
ATOM 1542 C C . THR A 1 195 ? 3.201 -7.448 -0.453 1.00 98.56 195 THR A C 1
ATOM 1544 O O . THR A 1 195 ? 3.006 -8.538 0.094 1.00 98.56 195 THR A O 1
ATOM 1547 N N . PHE A 1 196 ? 3.945 -7.338 -1.551 1.00 98.56 196 PHE A N 1
ATOM 1548 C CA . PHE A 1 196 ? 4.526 -8.492 -2.222 1.00 98.56 196 PHE A CA 1
ATOM 1549 C C . PHE A 1 196 ? 6.033 -8.401 -2.370 1.00 98.56 196 PHE A C 1
ATOM 1551 O O . PHE A 1 196 ? 6.609 -7.327 -2.514 1.00 98.56 196 PHE A O 1
ATOM 1558 N N . THR A 1 197 ? 6.682 -9.560 -2.407 1.00 98.00 197 THR A N 1
ATOM 1559 C CA . THR A 1 197 ? 8.151 -9.589 -2.468 1.00 98.00 197 THR A CA 1
ATOM 1560 C C . THR A 1 197 ? 8.752 -9.200 -3.819 1.00 98.00 197 THR A C 1
ATOM 1562 O O . THR A 1 197 ? 9.935 -8.867 -3.869 1.00 98.00 197 THR A O 1
ATOM 1565 N N . LYS A 1 198 ? 7.961 -9.245 -4.903 1.00 96.94 198 LYS A N 1
ATOM 1566 C CA . LYS A 1 198 ? 8.394 -8.911 -6.269 1.00 96.94 198 LYS A CA 1
ATOM 1567 C C . LYS A 1 198 ? 7.667 -7.705 -6.872 1.00 96.94 198 LYS A C 1
ATOM 1569 O O . LYS A 1 198 ? 7.637 -7.558 -8.090 1.00 96.94 198 LYS A O 1
ATOM 1574 N N . THR A 1 199 ? 7.029 -6.875 -6.046 1.00 97.31 199 THR A N 1
ATOM 1575 C CA . THR A 1 199 ? 6.319 -5.661 -6.492 1.00 97.31 199 THR A CA 1
ATOM 1576 C C . THR A 1 199 ? 7.262 -4.468 -6.682 1.00 97.31 199 THR A C 1
ATOM 1578 O O . THR A 1 199 ? 8.463 -4.585 -6.502 1.00 97.31 199 THR A O 1
ATOM 1581 N N . LEU A 1 200 ? 6.724 -3.310 -7.054 1.00 96.44 200 LEU A N 1
ATOM 1582 C CA . LEU A 1 200 ? 7.447 -2.046 -7.151 1.00 96.44 200 LEU A CA 1
ATOM 1583 C C . LEU A 1 200 ? 8.019 -1.627 -5.787 1.00 96.44 200 LEU A C 1
ATOM 1585 O O . LEU A 1 200 ? 7.313 -1.678 -4.777 1.00 96.44 200 LEU A O 1
ATOM 1589 N N . ALA A 1 201 ? 9.227 -1.052 -5.775 1.00 96.81 201 ALA A N 1
ATOM 1590 C CA . ALA A 1 201 ? 9.806 -0.449 -4.567 1.00 96.81 201 ALA A CA 1
ATOM 1591 C C . ALA A 1 201 ? 8.864 0.567 -3.894 1.00 96.81 201 ALA A C 1
ATOM 1593 O O . ALA A 1 201 ? 8.842 0.672 -2.670 1.00 96.81 201 ALA A O 1
ATOM 1594 N N . ASP A 1 202 ? 8.057 1.269 -4.695 1.00 95.81 202 ASP A N 1
ATOM 1595 C CA . ASP A 1 202 ? 7.033 2.211 -4.234 1.00 95.81 202 ASP A CA 1
ATOM 1596 C C . ASP A 1 202 ? 5.965 1.553 -3.347 1.00 95.81 202 ASP A C 1
ATOM 1598 O O . ASP A 1 202 ? 5.559 2.122 -2.336 1.00 95.81 202 ASP A O 1
ATOM 1602 N N . CYS A 1 203 ? 5.534 0.334 -3.679 1.00 97.94 203 CYS A N 1
ATOM 1603 C CA . CYS A 1 203 ? 4.506 -0.366 -2.908 1.00 97.94 203 CYS A CA 1
ATOM 1604 C C . CYS A 1 203 ? 5.082 -0.973 -1.623 1.00 97.94 203 CYS A C 1
ATOM 1606 O O . CYS A 1 203 ? 4.484 -0.843 -0.552 1.00 97.94 203 CYS A O 1
ATOM 1608 N N . VAL A 1 204 ? 6.288 -1.551 -1.699 1.00 98.38 204 VAL A N 1
ATOM 1609 C CA . VAL A 1 204 ? 6.984 -2.082 -0.514 1.00 98.38 204 VAL A CA 1
ATOM 1610 C C . VAL A 1 204 ? 7.270 -0.968 0.490 1.00 98.38 204 VAL A C 1
ATOM 1612 O O . VAL A 1 204 ? 7.000 -1.114 1.684 1.00 98.38 204 VAL A O 1
ATOM 1615 N N . TYR A 1 205 ? 7.773 0.172 0.009 1.00 98.25 205 TYR A N 1
ATOM 1616 C CA . TYR A 1 205 ? 8.076 1.312 0.865 1.00 98.25 205 TYR A CA 1
ATOM 1617 C C . TYR A 1 205 ? 6.824 1.897 1.517 1.00 98.25 205 TYR A C 1
ATOM 1619 O O . TYR A 1 205 ? 6.851 2.210 2.702 1.00 98.25 205 TYR A O 1
ATOM 1627 N N . ALA A 1 206 ? 5.714 2.009 0.783 1.00 97.88 206 ALA A N 1
ATOM 1628 C CA . ALA A 1 206 ? 4.457 2.496 1.340 1.00 97.88 206 ALA A CA 1
ATOM 1629 C C . ALA A 1 206 ? 3.929 1.602 2.472 1.00 97.88 206 ALA A C 1
ATOM 1631 O O . ALA A 1 206 ? 3.478 2.123 3.491 1.00 97.88 206 ALA A O 1
ATOM 1632 N N . ALA A 1 207 ? 4.003 0.276 2.318 1.00 98.62 207 ALA A N 1
ATOM 1633 C CA . ALA A 1 207 ? 3.620 -0.663 3.370 1.00 98.62 207 ALA A CA 1
ATOM 1634 C C . ALA A 1 207 ? 4.544 -0.548 4.593 1.00 98.62 207 ALA A C 1
ATOM 1636 O O . ALA A 1 207 ? 4.059 -0.491 5.725 1.00 98.62 207 ALA A O 1
ATOM 1637 N N . TRP A 1 208 ? 5.860 -0.455 4.375 1.00 98.62 208 TRP A N 1
ATOM 1638 C CA . TRP A 1 208 ? 6.820 -0.251 5.461 1.00 98.62 208 TRP A CA 1
ATOM 1639 C C . TRP A 1 208 ? 6.609 1.092 6.180 1.00 98.62 208 TRP A C 1
ATOM 1641 O O . TRP A 1 208 ? 6.659 1.135 7.403 1.00 98.62 208 TRP A O 1
ATOM 1651 N N . ASP A 1 209 ? 6.314 2.177 5.460 1.00 98.38 209 ASP A N 1
ATOM 1652 C CA . ASP A 1 209 ? 6.068 3.500 6.055 1.00 98.38 209 ASP A CA 1
ATOM 1653 C C . ASP A 1 209 ? 4.788 3.504 6.913 1.00 98.38 209 ASP A C 1
ATOM 1655 O O . ASP A 1 209 ? 4.760 4.128 7.970 1.00 98.38 209 ASP A O 1
ATOM 1659 N N . ILE A 1 210 ? 3.754 2.736 6.530 1.00 98.50 210 ILE A N 1
ATOM 1660 C CA . ILE A 1 210 ? 2.571 2.525 7.384 1.00 98.50 210 ILE A CA 1
ATOM 1661 C C . ILE A 1 210 ? 2.956 1.808 8.690 1.00 98.50 210 ILE A C 1
ATOM 1663 O O . ILE A 1 210 ? 2.463 2.194 9.754 1.00 98.50 210 ILE A O 1
ATOM 1667 N N . LEU A 1 211 ? 3.801 0.771 8.617 1.00 98.56 211 LEU A N 1
ATOM 1668 C CA . LEU A 1 211 ? 4.291 0.036 9.791 1.00 98.56 211 LEU A CA 1
ATOM 1669 C C . LEU A 1 211 ? 5.153 0.927 10.688 1.00 98.56 211 LEU A C 1
ATOM 1671 O O . LEU A 1 211 ? 4.964 0.935 11.903 1.00 98.56 211 LEU A O 1
ATOM 1675 N N . HIS A 1 212 ? 6.062 1.692 10.086 1.00 98.06 212 HIS A N 1
ATOM 1676 C CA . HIS A 1 212 ? 6.923 2.645 10.773 1.00 98.06 212 HIS A CA 1
ATOM 1677 C C . HIS A 1 212 ? 6.102 3.624 11.607 1.00 98.06 212 HIS A C 1
ATOM 1679 O O . HIS A 1 212 ? 6.290 3.689 12.820 1.00 98.06 212 HIS A O 1
ATOM 1685 N N . ASP A 1 213 ? 5.154 4.325 10.986 1.00 97.50 213 ASP A N 1
ATOM 1686 C CA . ASP A 1 213 ? 4.316 5.305 11.679 1.00 97.50 213 ASP A CA 1
ATOM 1687 C C . ASP A 1 213 ? 3.447 4.657 12.764 1.00 97.50 213 ASP A C 1
ATOM 1689 O O . ASP A 1 213 ? 3.290 5.219 13.848 1.00 97.50 213 ASP A O 1
ATOM 1693 N N . LEU A 1 214 ? 2.908 3.458 12.513 1.00 97.44 214 LEU A N 1
ATOM 1694 C CA . LEU A 1 214 ? 2.122 2.728 13.510 1.00 97.44 214 LEU A CA 1
ATOM 1695 C C . LEU A 1 214 ? 2.954 2.429 14.765 1.00 97.44 214 LEU A C 1
ATOM 1697 O O . LEU A 1 214 ? 2.508 2.678 15.887 1.00 97.44 214 LEU A O 1
ATOM 1701 N N . LEU A 1 215 ? 4.154 1.876 14.578 1.00 97.56 215 LEU A N 1
ATOM 1702 C CA . LEU A 1 215 ? 5.044 1.524 15.681 1.00 97.56 215 LEU A CA 1
ATOM 1703 C C . LEU A 1 215 ? 5.584 2.771 16.387 1.00 97.56 215 LEU A C 1
ATOM 1705 O O . LEU A 1 215 ? 5.672 2.768 17.612 1.00 97.56 215 LEU A O 1
ATOM 1709 N N . GLU A 1 216 ? 5.873 3.844 15.650 1.00 97.31 216 GLU A N 1
ATOM 1710 C CA . GLU A 1 216 ? 6.291 5.129 16.214 1.00 97.31 216 GLU A CA 1
ATOM 1711 C C . GLU A 1 216 ? 5.198 5.738 17.104 1.00 97.31 216 GLU A C 1
ATOM 1713 O O . GLU A 1 216 ? 5.456 6.092 18.256 1.00 97.31 216 GLU A O 1
ATOM 1718 N N . VAL A 1 217 ? 3.953 5.806 16.617 1.00 96.06 217 VAL A N 1
ATOM 1719 C CA . VAL A 1 217 ? 2.815 6.331 17.391 1.00 96.06 217 VAL A CA 1
ATOM 1720 C C . VAL A 1 217 ? 2.603 5.516 18.668 1.00 96.06 217 VAL A C 1
ATOM 1722 O O . VAL A 1 217 ? 2.409 6.094 19.742 1.00 96.06 217 VAL A O 1
ATOM 1725 N N . ARG A 1 218 ? 2.688 4.183 18.580 1.00 95.62 218 ARG A N 1
ATOM 1726 C CA . ARG A 1 218 ? 2.580 3.294 19.746 1.00 95.62 218 ARG A CA 1
ATOM 1727 C C . ARG A 1 218 ? 3.737 3.462 20.724 1.00 95.62 218 ARG A C 1
ATOM 1729 O O . ARG A 1 218 ? 3.491 3.452 21.926 1.00 95.62 218 ARG A O 1
ATOM 1736 N N . ALA A 1 219 ? 4.965 3.650 20.248 1.00 96.94 219 ALA A N 1
ATOM 1737 C CA . ALA A 1 219 ? 6.116 3.907 21.112 1.00 96.94 219 ALA A CA 1
ATOM 1738 C C . ALA A 1 219 ? 5.975 5.240 21.868 1.00 96.94 219 ALA A C 1
ATOM 1740 O O . ALA A 1 219 ? 6.333 5.332 23.040 1.00 96.94 219 ALA A O 1
ATOM 1741 N N . GLN A 1 220 ? 5.401 6.263 21.228 1.00 96.38 220 GLN A N 1
ATOM 1742 C CA . GLN A 1 220 ? 5.212 7.586 21.831 1.00 96.38 220 GLN A CA 1
ATOM 1743 C C . GLN A 1 220 ? 4.049 7.650 22.830 1.00 96.38 220 GLN A C 1
ATOM 1745 O O . GLN A 1 220 ? 4.130 8.383 23.815 1.00 96.38 220 GLN A O 1
ATOM 1750 N N . ARG A 1 221 ? 2.944 6.944 22.562 1.00 95.12 221 ARG A N 1
ATOM 1751 C CA . ARG A 1 221 ? 1.680 7.106 23.310 1.00 95.12 221 ARG A CA 1
ATOM 1752 C C . ARG A 1 221 ? 1.273 5.876 24.118 1.00 95.12 221 ARG A C 1
ATOM 1754 O O . ARG A 1 221 ? 0.398 5.978 24.973 1.00 95.12 221 ARG A O 1
ATOM 1761 N N . GLY A 1 222 ? 1.887 4.727 23.854 1.00 92.75 222 GLY A N 1
ATOM 1762 C CA . GLY A 1 222 ? 1.406 3.425 24.304 1.00 92.75 222 GLY A CA 1
ATOM 1763 C C . GLY A 1 222 ? 0.132 2.975 23.567 1.00 92.75 222 GLY A C 1
ATOM 1764 O O . GLY A 1 222 ? -0.476 3.765 22.834 1.00 92.75 222 GLY A O 1
ATOM 1765 N N . PRO A 1 223 ? -0.298 1.714 23.759 1.00 87.56 223 PRO A N 1
ATOM 1766 C CA . PRO A 1 223 ? -1.566 1.212 23.230 1.00 87.56 223 PRO A CA 1
ATOM 1767 C C . PRO A 1 223 ? -2.747 2.064 23.708 1.00 87.56 223 PRO A C 1
ATOM 1769 O O . PRO A 1 223 ? -2.828 2.396 24.891 1.00 87.56 223 PRO A O 1
ATOM 1772 N N . GLN A 1 224 ? -3.662 2.401 22.801 1.00 92.81 224 GLN A N 1
ATOM 1773 C CA . GLN A 1 224 ? -4.847 3.206 23.114 1.00 92.81 224 GLN A CA 1
ATOM 1774 C C . GLN A 1 224 ? -6.113 2.342 23.104 1.00 92.81 224 GLN A C 1
ATOM 1776 O O . GLN A 1 224 ? -6.246 1.419 22.298 1.00 92.81 224 GLN A O 1
ATOM 1781 N N . ASP A 1 225 ? -7.072 2.663 23.975 1.00 92.69 225 ASP A N 1
ATOM 1782 C CA . ASP A 1 225 ? -8.417 2.089 23.879 1.00 92.69 225 ASP A CA 1
ATOM 1783 C C . ASP A 1 225 ? -9.084 2.533 22.567 1.00 92.69 225 ASP A C 1
ATOM 1785 O O . ASP A 1 225 ? -9.030 3.704 22.200 1.00 92.69 225 ASP A O 1
ATOM 1789 N N . GLY A 1 226 ? -9.708 1.598 21.848 1.00 90.50 226 GLY A N 1
ATOM 1790 C CA . GLY A 1 226 ? -10.340 1.876 20.554 1.00 90.50 226 GLY A CA 1
ATOM 1791 C C . GLY A 1 226 ? -9.379 2.056 19.370 1.00 90.50 226 GLY A C 1
ATOM 1792 O O . GLY A 1 226 ? -9.833 2.425 18.287 1.00 90.50 226 GLY A O 1
ATOM 1793 N N . GLU A 1 227 ? -8.078 1.780 19.531 1.00 94.31 227 GLU A N 1
ATOM 1794 C CA . GLU A 1 227 ? -7.127 1.798 18.415 1.00 94.31 227 GLU A CA 1
ATOM 1795 C C . GLU A 1 227 ? -7.555 0.826 17.301 1.00 94.31 227 GLU A C 1
ATOM 1797 O O . GLU A 1 227 ? -7.915 -0.332 17.551 1.00 94.31 227 GLU A O 1
ATOM 1802 N N . ARG A 1 228 ? -7.483 1.282 16.044 1.00 96.75 228 ARG A N 1
ATOM 1803 C CA . ARG A 1 228 ? -7.773 0.423 14.897 1.00 96.75 228 ARG A CA 1
ATOM 1804 C C . ARG A 1 228 ? -6.747 -0.706 14.823 1.00 96.75 228 ARG A C 1
ATOM 1806 O O . ARG A 1 228 ? -5.540 -0.480 14.824 1.00 96.75 228 ARG A O 1
ATOM 1813 N N . LYS A 1 229 ? -7.228 -1.944 14.700 1.00 97.50 229 LYS A N 1
ATOM 1814 C CA . LYS A 1 229 ? -6.356 -3.099 14.461 1.00 97.50 229 LYS A CA 1
ATOM 1815 C C . LYS A 1 229 ? -5.784 -3.013 13.049 1.00 97.50 229 LYS A C 1
ATOM 1817 O O . LYS A 1 229 ? -6.554 -2.963 12.091 1.00 97.50 229 LYS A O 1
ATOM 1822 N N . VAL A 1 230 ? -4.458 -3.012 12.945 1.00 98.31 230 VAL A N 1
ATOM 1823 C CA . VAL A 1 230 ? -3.724 -3.010 11.676 1.00 98.31 230 VAL A CA 1
ATOM 1824 C C . VAL A 1 230 ? -2.805 -4.229 11.632 1.00 98.31 230 VAL A C 1
ATOM 1826 O O . VAL A 1 230 ? -1.956 -4.376 12.514 1.00 98.31 230 VAL A O 1
ATOM 1829 N N . GLY A 1 231 ? -3.002 -5.104 10.648 1.00 98.25 231 GLY A N 1
ATOM 1830 C CA . GLY A 1 231 ? -2.148 -6.263 10.376 1.00 98.25 231 GLY A CA 1
ATOM 1831 C C . GLY A 1 231 ? -1.320 -6.079 9.105 1.00 98.25 231 GLY A C 1
ATOM 1832 O O . GLY A 1 231 ? -1.663 -5.262 8.251 1.00 98.25 231 GLY A O 1
ATOM 1833 N N . PHE A 1 232 ? -0.219 -6.825 8.991 1.00 98.62 232 PHE A N 1
ATOM 1834 C CA . PHE A 1 232 ? 0.700 -6.771 7.852 1.00 98.62 232 PHE A CA 1
ATOM 1835 C C . PHE A 1 232 ? 0.950 -8.169 7.304 1.00 98.62 232 PHE A C 1
ATOM 1837 O O . PHE A 1 232 ? 1.211 -9.102 8.062 1.00 98.62 232 PHE A O 1
ATOM 1844 N N . HIS A 1 233 ? 0.905 -8.294 5.980 1.00 98.56 233 HIS A N 1
ATOM 1845 C CA . HIS A 1 233 ? 1.054 -9.557 5.268 1.00 98.56 233 HIS A CA 1
ATOM 1846 C C . HIS A 1 233 ? 1.992 -9.373 4.083 1.00 98.56 233 HIS A C 1
ATOM 1848 O O . HIS A 1 233 ? 1.842 -8.437 3.296 1.00 98.56 233 HIS A O 1
ATOM 1854 N N . VAL A 1 234 ? 2.938 -10.296 3.932 1.00 98.50 234 VAL A N 1
ATOM 1855 C CA . VAL A 1 234 ? 3.865 -10.322 2.799 1.00 98.50 234 VAL A CA 1
ATOM 1856 C C . VAL A 1 234 ? 3.593 -11.576 1.978 1.00 98.50 234 VAL A C 1
ATOM 1858 O O . VAL A 1 234 ? 3.733 -12.687 2.488 1.00 98.50 234 VAL A O 1
ATOM 1861 N N . LEU A 1 235 ? 3.220 -11.414 0.706 1.00 98.25 235 LEU A N 1
ATOM 1862 C CA . LEU A 1 235 ? 3.056 -12.547 -0.208 1.00 98.25 235 LEU A CA 1
ATOM 1863 C C . LEU A 1 235 ? 4.341 -12.771 -1.019 1.00 98.25 235 LEU A C 1
ATOM 1865 O O . LEU A 1 235 ? 4.814 -11.906 -1.764 1.00 98.25 235 LEU A O 1
ATOM 1869 N N . GLU A 1 236 ? 4.924 -13.955 -0.854 1.00 98.00 236 GLU A N 1
ATOM 1870 C CA . GLU A 1 236 ? 6.222 -14.306 -1.431 1.00 98.00 236 GLU A CA 1
ATOM 1871 C C . GLU A 1 236 ? 6.139 -14.703 -2.914 1.00 98.00 236 GLU A C 1
ATOM 1873 O O . GLU A 1 236 ? 5.219 -15.401 -3.347 1.00 98.00 236 GLU A O 1
ATOM 1878 N N . GLY A 1 237 ? 7.132 -14.284 -3.698 1.00 96.62 237 GLY A N 1
ATOM 1879 C CA . GLY A 1 237 ? 7.321 -14.641 -5.102 1.00 96.62 237 GLY A CA 1
ATOM 1880 C C . GLY A 1 237 ? 6.372 -13.969 -6.096 1.00 96.62 237 GLY A C 1
ATOM 1881 O O . GLY A 1 237 ? 6.426 -14.303 -7.273 1.00 96.62 237 GLY A O 1
ATOM 1882 N N . VAL A 1 238 ? 5.510 -13.049 -5.658 1.00 97.06 238 VAL A N 1
ATOM 1883 C CA . VAL A 1 238 ? 4.502 -12.412 -6.522 1.00 97.06 238 VAL A CA 1
ATOM 1884 C C . VAL A 1 238 ? 4.765 -10.918 -6.700 1.00 97.06 238 VAL A C 1
ATOM 1886 O O . VAL A 1 238 ? 5.386 -10.286 -5.842 1.00 97.06 238 VAL A O 1
ATOM 1889 N N . ASN A 1 239 ? 4.313 -10.365 -7.823 1.00 97.06 239 ASN A N 1
ATOM 1890 C CA . ASN A 1 239 ? 4.444 -8.950 -8.159 1.00 97.06 239 ASN A CA 1
ATOM 1891 C C . ASN A 1 239 ? 3.142 -8.174 -7.901 1.00 97.06 239 ASN A C 1
ATOM 1893 O O . ASN A 1 239 ? 2.171 -8.721 -7.384 1.00 97.06 239 ASN A O 1
ATOM 1897 N N . HIS A 1 240 ? 3.097 -6.914 -8.338 1.00 97.62 240 HIS A N 1
ATOM 1898 C CA . HIS A 1 240 ? 1.949 -6.014 -8.191 1.00 97.62 240 HIS A CA 1
ATOM 1899 C C . HIS A 1 240 ? 0.618 -6.553 -8.759 1.00 97.62 240 HIS A C 1
ATOM 1901 O O . HIS A 1 240 ? -0.454 -6.103 -8.358 1.00 97.62 240 HIS A O 1
ATOM 1907 N N . HIS A 1 241 ? 0.667 -7.531 -9.670 1.00 97.06 241 HIS A N 1
ATOM 1908 C CA . HIS A 1 241 ? -0.483 -8.159 -10.333 1.00 97.06 241 HIS A CA 1
ATOM 1909 C C . HIS A 1 241 ? -0.702 -9.604 -9.862 1.00 97.06 241 HIS A C 1
ATOM 1911 O O . HIS A 1 241 ? -1.211 -10.439 -10.605 1.00 97.06 241 HIS A O 1
ATOM 1917 N N . ALA A 1 242 ? -0.358 -9.914 -8.608 1.00 97.19 242 ALA A N 1
ATOM 1918 C CA . ALA A 1 242 ? -0.432 -11.264 -8.044 1.00 97.19 242 ALA A CA 1
ATOM 1919 C C . ALA A 1 242 ? -1.775 -11.989 -8.254 1.00 97.19 242 ALA A C 1
ATOM 1921 O O . ALA A 1 242 ? -1.794 -13.209 -8.374 1.00 97.19 242 ALA A O 1
ATOM 1922 N N . HIS A 1 243 ? -2.894 -11.264 -8.308 1.00 95.88 243 HIS A N 1
ATOM 1923 C CA . HIS A 1 243 ? -4.230 -11.828 -8.525 1.00 95.88 243 HIS A CA 1
ATOM 1924 C C . HIS A 1 243 ? -4.454 -12.351 -9.951 1.00 95.88 243 HIS A C 1
ATOM 1926 O O . HIS A 1 243 ? -5.316 -13.202 -10.146 1.00 95.88 243 HIS A O 1
ATOM 1932 N N . TRP A 1 244 ? -3.676 -11.885 -10.928 1.00 94.88 244 TRP A N 1
ATOM 1933 C CA . TRP A 1 244 ? -3.681 -12.423 -12.288 1.00 94.88 244 TRP A 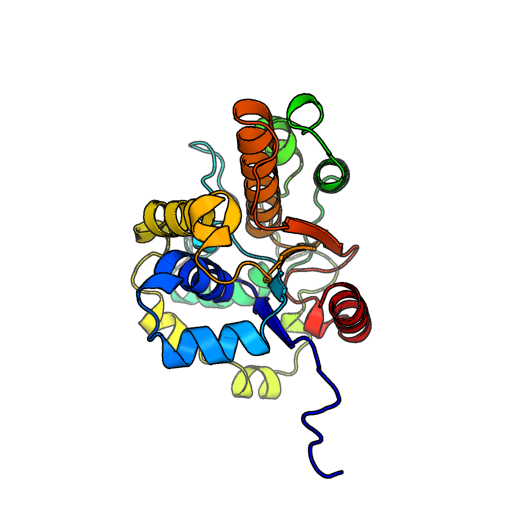CA 1
ATOM 1934 C C . TRP A 1 244 ? -2.819 -13.678 -12.402 1.00 94.88 244 TRP A C 1
ATOM 1936 O O . TRP A 1 244 ? -3.234 -14.656 -13.016 1.00 94.88 244 TRP A O 1
ATOM 1946 N N . ASP A 1 245 ? -1.635 -13.663 -11.790 1.00 95.31 245 ASP A N 1
ATOM 1947 C CA . ASP A 1 245 ? -0.668 -14.759 -11.918 1.00 95.31 245 ASP A CA 1
ATOM 1948 C C . ASP A 1 245 ? -0.913 -15.919 -10.956 1.00 95.31 245 ASP A C 1
ATOM 1950 O O . ASP A 1 245 ? -0.667 -17.077 -11.290 1.00 95.31 245 ASP A O 1
ATOM 1954 N N . TYR A 1 246 ? -1.386 -15.610 -9.752 1.00 96.88 246 TYR A N 1
ATOM 1955 C CA . TYR A 1 246 ? -1.547 -16.560 -8.656 1.00 96.88 246 TYR A CA 1
ATOM 1956 C C . TYR A 1 246 ? -2.905 -16.378 -7.956 1.00 96.88 246 TYR A C 1
ATOM 1958 O O . TYR A 1 246 ? -2.940 -16.191 -6.732 1.00 96.88 246 TYR A O 1
ATOM 1966 N N . PRO A 1 247 ? -4.035 -16.439 -8.691 1.00 96.88 247 PRO A N 1
ATOM 1967 C CA . PRO A 1 247 ? -5.363 -16.151 -8.145 1.00 96.88 247 PRO A CA 1
ATOM 1968 C C . PRO A 1 247 ? -5.694 -17.011 -6.921 1.00 96.88 247 PRO A C 1
ATOM 1970 O O . PRO A 1 247 ? -6.183 -16.495 -5.923 1.00 96.88 247 PRO A O 1
ATOM 1973 N N . GLU A 1 248 ? -5.351 -18.300 -6.943 1.00 98.12 248 GLU A N 1
ATOM 1974 C CA . GLU A 1 248 ? -5.601 -19.226 -5.829 1.00 98.12 248 GLU A CA 1
ATOM 1975 C C . GLU A 1 248 ? -4.860 -18.814 -4.550 1.00 98.12 248 GLU A C 1
ATOM 1977 O O . GLU A 1 248 ? -5.440 -18.831 -3.467 1.00 98.12 248 GLU A O 1
ATOM 1982 N N . ARG A 1 249 ? -3.598 -18.376 -4.668 1.00 97.88 249 ARG A N 1
ATOM 1983 C CA . ARG A 1 249 ? -2.792 -17.917 -3.522 1.00 97.88 249 ARG A CA 1
ATOM 1984 C C . ARG A 1 249 ? -3.330 -16.608 -2.949 1.00 97.88 249 ARG A C 1
ATOM 1986 O O . ARG A 1 249 ? -3.315 -16.419 -1.736 1.00 97.88 249 ARG A O 1
ATOM 1993 N N . VAL A 1 250 ? -3.797 -15.706 -3.812 1.00 97.88 250 VAL A N 1
ATOM 1994 C CA . VAL A 1 250 ? -4.401 -14.435 -3.388 1.00 97.88 250 VAL A CA 1
ATOM 1995 C C . VAL A 1 250 ? -5.753 -14.667 -2.711 1.00 97.88 250 VAL A C 1
ATOM 1997 O O . VAL A 1 250 ? -6.013 -14.079 -1.664 1.00 97.88 250 VAL A O 1
ATOM 2000 N N . LEU A 1 251 ? -6.591 -15.554 -3.253 1.00 96.62 251 LEU A N 1
ATOM 2001 C CA . LEU A 1 251 ? -7.874 -15.913 -2.645 1.00 96.62 251 LEU A CA 1
ATOM 2002 C C . LEU A 1 251 ? -7.693 -16.636 -1.305 1.00 96.62 251 LEU A C 1
ATOM 2004 O O . LEU A 1 251 ? -8.405 -16.326 -0.353 1.00 96.62 251 LEU A O 1
ATOM 2008 N N . ASP A 1 252 ? -6.717 -17.541 -1.202 1.00 97.06 252 ASP A N 1
ATOM 2009 C CA . ASP A 1 252 ? -6.360 -18.191 0.062 1.00 97.06 252 ASP A CA 1
ATOM 2010 C C . ASP A 1 252 ? -5.925 -17.161 1.117 1.00 97.06 252 ASP A C 1
ATOM 2012 O O . ASP A 1 252 ? -6.423 -17.194 2.243 1.00 97.06 252 ASP A O 1
ATOM 2016 N N . LEU A 1 253 ? -5.087 -16.184 0.747 1.00 97.12 253 LEU A N 1
ATOM 2017 C CA . LEU A 1 253 ? -4.738 -15.068 1.631 1.00 97.12 253 LEU A CA 1
ATOM 2018 C C . LEU A 1 253 ? -5.989 -14.298 2.080 1.00 97.12 253 LEU A C 1
ATOM 2020 O O . LEU A 1 253 ? -6.191 -14.114 3.279 1.00 97.12 253 LEU A O 1
ATOM 2024 N N . PHE A 1 254 ? -6.842 -13.872 1.145 1.00 95.69 254 PHE A N 1
ATOM 2025 C CA . PHE A 1 254 ? -8.049 -13.105 1.469 1.00 95.69 254 PHE A CA 1
ATOM 2026 C C . PHE A 1 254 ? -9.013 -13.874 2.370 1.00 95.69 254 PHE A C 1
ATOM 2028 O O . PHE A 1 254 ? -9.529 -13.293 3.320 1.00 95.69 254 PHE A O 1
ATOM 2035 N N . SER A 1 255 ? -9.172 -15.182 2.166 1.00 94.12 255 SER A N 1
ATOM 2036 C CA . SER A 1 255 ? -10.015 -16.029 3.020 1.00 94.12 255 SER A CA 1
ATOM 2037 C C . SER A 1 255 ? -9.548 -16.109 4.481 1.00 94.12 255 SER A C 1
ATOM 2039 O O . SER A 1 255 ? -10.339 -16.442 5.359 1.00 94.12 255 SER A O 1
ATOM 2041 N N . LYS A 1 256 ? -8.269 -15.811 4.750 1.00 94.88 256 LYS A N 1
ATOM 2042 C CA . LYS A 1 256 ? -7.672 -15.850 6.094 1.00 94.88 256 LYS A CA 1
ATOM 2043 C C . LYS A 1 256 ? -7.709 -14.504 6.805 1.00 94.88 256 LYS A C 1
ATOM 2045 O O . LYS A 1 256 ? -7.626 -14.471 8.032 1.00 94.88 256 LYS A O 1
ATOM 2050 N N . ILE A 1 257 ? -7.756 -13.408 6.049 1.00 95.00 257 ILE A N 1
ATOM 2051 C CA . ILE A 1 257 ? -7.623 -12.054 6.601 1.00 95.00 257 ILE A CA 1
ATOM 2052 C C . ILE A 1 257 ? -8.933 -11.266 6.586 1.00 95.00 257 ILE A C 1
ATOM 2054 O O . ILE A 1 257 ? -9.025 -10.299 7.341 1.00 95.00 257 ILE A O 1
ATOM 2058 N N . ILE A 1 258 ? -9.926 -11.656 5.778 1.00 90.25 258 ILE A N 1
ATOM 2059 C CA . ILE A 1 258 ? -11.249 -11.013 5.731 1.00 90.25 258 ILE A CA 1
ATOM 2060 C C . ILE A 1 258 ? -12.136 -11.496 6.873 1.00 90.25 258 ILE A C 1
ATOM 2062 O O . ILE A 1 258 ? -12.220 -12.723 7.097 1.00 90.25 258 ILE A O 1
#

Sequence (258 aa):
MPWDPATHFADGVVAWSSGNSLSLSFLAFADTISLSCRTLLQEYLRTIVVYDSPTRTTGAVYPPGVLPYSPFVDTTLTPKEAMEVFPRWNSGYYTHSPDVFASFSATSFETLPGRAQILSGLVMTYTLDEQPEPTITRIPANVLEDATDPESTLRSRQPDPRIFLEVFRECRRKALYDAEWAKSYFPNVKVEVVTFTKTLADCVYAAWDILHDLLEVRAQRGPQDGERKVGFHVLEGVNHHAHWDYPERVLDLFSKII

Secondary structure (DSSP, 8-state):
----TTS---EEEEEEGGGHHHHHHHHHTGGGS-HHHHHHHHHHEEEEEEES--HHHHT--PPTT-----TTT-TTS-HHHHHHHHHHHHT------HHHHHGGG--SGGGSPPHHHHHHHS-----TTPSSPPGGGGS-HHHHHHH--HHHHHHHT-S-GGGGHHHHHHHHIIIII-HHHHHHS-TT-EEEEEEETTS-HHHHHHHHHHHHHHHHHHHHH---TTPPPEEEEEETT--TTHHHH-HHHHHHHHHHH-

pLDDT: mean 91.4, std 11.13, range [45.81, 98.81]

Organism: NCBI:txid2056292

Foldseek 3Di:
DDDDPVPQDQDEAEQAELSLLVVLLCLLVVVVDDPVVQVVCLSRHQEYEQHLYFLLSQLDDDDPPQAADQLVPPPVDDPVRSLVCHQQQQQFFFAFAVVLVVQLPDPALVSHDDPVVNSVRADRYDDCPDPPGGLVVPDDPVVPVVVDDSPCCVVVCVDPSNVCSVVSNSSLCLRAPPQVSLQVGSLNYAYEYEHENGEHSRSSSSLSVSVNVNNVSCVVPNDDHSGHHYHYYYHYPGYSPCCSVPVVSVVVVVVVRD